Protein AF-A0A183BHL0-F1 (afdb_monomer_lite)

Structure (mmCIF, N/CA/C/O backbone):
data_AF-A0A183BHL0-F1
#
_entry.id   AF-A0A183BHL0-F1
#
loop_
_atom_site.group_PDB
_atom_site.id
_atom_site.type_symbol
_atom_site.label_atom_id
_atom_site.label_alt_id
_atom_site.label_comp_id
_atom_site.label_asym_id
_atom_site.label_entity_id
_atom_site.label_seq_id
_atom_site.pdbx_PDB_ins_code
_atom_site.Cartn_x
_atom_site.Cartn_y
_atom_site.Cartn_z
_atom_site.occupancy
_atom_site.B_iso_or_equiv
_atom_site.auth_seq_id
_atom_site.auth_comp_id
_atom_site.auth_asym_id
_atom_site.auth_atom_id
_atom_site.pdbx_PDB_model_num
ATOM 1 N N . MET A 1 1 ? -6.286 25.933 -5.764 1.00 32.09 1 MET A N 1
ATOM 2 C CA . MET A 1 1 ? -5.493 25.796 -7.004 1.00 32.09 1 MET A CA 1
ATOM 3 C C . MET A 1 1 ? -5.049 24.349 -7.120 1.00 32.09 1 MET A C 1
ATOM 5 O O . MET A 1 1 ? -4.314 23.869 -6.269 1.00 32.09 1 MET A O 1
ATOM 9 N N . THR A 1 2 ? -5.614 23.613 -8.073 1.00 39.84 2 THR A N 1
ATOM 10 C CA . THR A 1 2 ? -5.402 22.173 -8.252 1.00 39.84 2 THR A CA 1
ATOM 11 C C . THR A 1 2 ? -4.103 21.934 -9.019 1.00 39.84 2 THR A C 1
ATOM 13 O O . THR A 1 2 ? -3.969 22.329 -10.173 1.00 39.84 2 THR A O 1
ATOM 16 N N . GLY A 1 3 ? -3.126 21.302 -8.365 1.00 44.59 3 GLY A N 1
ATOM 17 C CA . GLY A 1 3 ? -1.855 20.909 -8.968 1.00 44.59 3 GLY A CA 1
ATOM 18 C C . GLY A 1 3 ? -2.052 19.806 -10.006 1.00 44.59 3 GLY A C 1
ATOM 19 O O . GLY A 1 3 ? -1.908 18.625 -9.703 1.00 44.59 3 GLY A O 1
ATOM 20 N N . LYS A 1 4 ? -2.397 20.180 -11.240 1.00 47.75 4 LYS A N 1
ATOM 21 C CA . LYS A 1 4 ? -2.253 19.296 -12.397 1.00 47.75 4 LYS A CA 1
ATOM 22 C C . LYS A 1 4 ? -0.766 19.250 -12.737 1.00 47.75 4 LYS A C 1
ATOM 24 O O . LYS A 1 4 ? -0.230 20.195 -13.303 1.00 47.75 4 LYS A O 1
ATOM 29 N N . SER A 1 5 ? -0.081 18.175 -12.353 1.00 52.97 5 SER A N 1
ATOM 30 C CA . SER A 1 5 ? 1.306 17.954 -12.765 1.00 52.97 5 SER A CA 1
ATOM 31 C C . SER A 1 5 ? 1.369 17.921 -14.295 1.00 52.97 5 SER A C 1
ATOM 33 O O . SER A 1 5 ? 0.734 17.060 -14.905 1.00 52.97 5 SER A O 1
ATOM 35 N N . GLY A 1 6 ? 2.138 18.816 -14.916 1.00 60.34 6 GLY A N 1
ATOM 36 C CA . GLY A 1 6 ? 2.276 18.916 -16.376 1.00 60.34 6 GLY A CA 1
ATOM 37 C C . GLY A 1 6 ? 2.938 17.709 -17.055 1.00 60.34 6 GLY A C 1
ATOM 38 O O . GLY A 1 6 ? 3.077 17.708 -18.269 1.00 60.34 6 GLY A O 1
ATOM 39 N N . GLY A 1 7 ? 3.325 16.669 -16.308 1.00 75.06 7 GLY A N 1
ATOM 40 C CA . GLY A 1 7 ? 4.044 15.494 -16.813 1.00 75.06 7 GLY A CA 1
ATOM 41 C C . GLY A 1 7 ? 3.421 14.836 -18.054 1.00 75.06 7 GLY A C 1
ATOM 42 O O . GLY A 1 7 ? 4.126 14.685 -19.049 1.00 75.06 7 GLY A O 1
ATOM 43 N N . PRO A 1 8 ? 2.119 14.483 -18.062 1.00 84.25 8 PRO A N 1
ATOM 44 C CA . PRO A 1 8 ? 1.489 13.877 -19.237 1.00 84.25 8 PRO A CA 1
ATOM 45 C C . PRO A 1 8 ? 1.485 14.791 -20.467 1.00 84.25 8 PRO A C 1
ATOM 47 O O . PRO A 1 8 ? 1.584 14.302 -21.585 1.00 84.25 8 PRO A O 1
ATOM 50 N N . GLU A 1 9 ? 1.386 16.105 -20.269 1.00 85.19 9 GLU A N 1
ATOM 51 C CA . GLU A 1 9 ? 1.367 17.076 -21.364 1.00 85.19 9 GLU A CA 1
ATOM 52 C C . GLU A 1 9 ? 2.775 17.321 -21.918 1.00 85.19 9 GLU A C 1
ATOM 54 O O . GLU A 1 9 ? 2.977 17.308 -23.129 1.00 85.19 9 GLU A O 1
ATOM 59 N N . ILE A 1 10 ? 3.775 17.404 -21.038 1.00 87.69 10 ILE A N 1
ATOM 60 C CA . ILE A 1 10 ? 5.193 17.466 -21.411 1.00 87.69 10 ILE A CA 1
ATOM 61 C C . ILE A 1 10 ? 5.585 16.229 -22.231 1.00 87.69 10 ILE A C 1
ATOM 63 O O . ILE A 1 10 ? 6.231 16.363 -23.265 1.00 87.69 10 ILE A O 1
ATOM 67 N N . LEU A 1 11 ? 5.154 15.027 -21.829 1.00 88.00 11 LEU A N 1
ATOM 68 C CA . LEU A 1 11 ? 5.435 13.799 -22.582 1.00 88.00 11 LEU A CA 1
ATOM 69 C C . LEU A 1 11 ? 4.796 13.798 -23.978 1.00 88.00 11 LEU A C 1
ATOM 71 O O . LEU A 1 11 ? 5.417 13.313 -24.924 1.00 88.00 11 LEU A O 1
ATOM 75 N N . LYS A 1 12 ? 3.590 14.361 -24.135 1.00 91.50 12 LYS A N 1
ATOM 76 C CA . LYS A 1 12 ? 2.972 14.530 -25.460 1.00 91.50 12 LYS A CA 1
ATOM 77 C C . LYS A 1 12 ? 3.770 15.498 -26.325 1.00 91.50 12 LYS A C 1
ATOM 79 O O . LYS A 1 12 ? 4.048 15.167 -27.471 1.00 91.50 12 LYS A O 1
ATOM 84 N N . ILE A 1 13 ? 4.169 16.648 -25.778 1.00 90.50 13 ILE A N 1
ATOM 85 C CA . ILE A 1 13 ? 4.976 17.645 -26.496 1.00 90.50 13 ILE A CA 1
ATOM 86 C C . ILE A 1 13 ? 6.305 17.027 -26.943 1.00 90.50 13 ILE A C 1
ATOM 88 O O . ILE A 1 13 ? 6.653 17.114 -28.116 1.00 90.50 13 ILE A O 1
ATOM 92 N N . LEU A 1 14 ? 7.008 16.323 -26.050 1.00 90.25 14 LEU A N 1
ATOM 93 C CA . LEU A 1 14 ? 8.251 15.620 -26.384 1.00 90.25 14 LEU A CA 1
ATOM 94 C C . LEU A 1 14 ? 8.042 14.555 -27.468 1.00 90.25 14 LEU A C 1
ATOM 96 O O . LEU A 1 14 ? 8.866 14.433 -28.370 1.00 90.25 14 LEU A O 1
ATOM 100 N N . SER A 1 15 ? 6.935 13.806 -27.414 1.00 91.19 15 SER A N 1
ATOM 101 C CA . SER A 1 15 ? 6.602 12.814 -28.441 1.00 91.19 15 SER A CA 1
ATOM 102 C C . SER A 1 15 ? 6.341 13.457 -29.803 1.00 91.19 15 SER A C 1
ATOM 104 O O . SER A 1 15 ? 6.822 12.952 -30.816 1.00 91.19 15 SER A O 1
ATOM 106 N N . THR A 1 16 ? 5.612 14.572 -29.840 1.00 93.94 16 THR A N 1
ATOM 107 C CA . THR A 1 16 ? 5.368 15.334 -31.069 1.00 93.94 16 THR A CA 1
ATOM 108 C C . THR A 1 16 ? 6.669 15.908 -31.623 1.00 93.94 16 THR A C 1
ATOM 110 O O . THR A 1 16 ? 6.946 15.746 -32.808 1.00 93.94 16 THR A O 1
ATOM 113 N N . ASN A 1 17 ? 7.513 16.485 -30.767 1.00 92.44 17 ASN A N 1
ATOM 114 C CA . ASN A 1 17 ? 8.817 17.009 -31.169 1.00 92.44 17 ASN A CA 1
ATOM 115 C C . ASN A 1 17 ? 9.705 15.901 -31.744 1.00 92.44 17 ASN A C 1
ATOM 117 O O . ASN A 1 17 ? 10.262 16.081 -32.818 1.00 92.44 17 ASN A O 1
ATOM 121 N N . TRP A 1 18 ? 9.763 14.729 -31.101 1.00 90.62 18 TRP A N 1
ATOM 122 C CA . TRP A 1 18 ? 10.498 13.573 -31.622 1.00 90.62 18 TRP A CA 1
ATOM 123 C C . TRP A 1 18 ? 10.009 13.140 -33.007 1.00 90.62 18 TRP A C 1
ATOM 125 O O . TRP A 1 18 ? 10.818 12.826 -33.876 1.00 90.62 18 TRP A O 1
ATOM 135 N N . LYS A 1 19 ? 8.689 13.130 -33.243 1.00 92.25 19 LYS A N 1
ATOM 136 C CA . LYS A 1 19 ? 8.132 12.799 -34.565 1.00 92.25 19 LYS A CA 1
ATOM 137 C C . LYS A 1 19 ? 8.582 13.795 -35.633 1.00 92.25 19 LYS A C 1
ATOM 139 O O . LYS A 1 19 ? 8.918 13.355 -36.729 1.00 92.25 19 LYS A O 1
ATOM 144 N N . ASN A 1 20 ? 8.638 15.077 -35.278 1.00 93.62 20 ASN A N 1
ATOM 145 C CA . ASN A 1 20 ? 8.993 16.177 -36.171 1.00 93.62 20 ASN A CA 1
ATOM 146 C C . ASN A 1 20 ? 10.506 16.347 -36.402 1.00 93.62 20 ASN A C 1
ATOM 148 O O . ASN A 1 20 ? 10.876 17.122 -37.278 1.00 93.62 20 ASN A O 1
ATOM 152 N N . LEU A 1 21 ? 11.371 15.654 -35.649 1.00 92.69 21 LEU A N 1
ATOM 153 C CA . LEU A 1 21 ? 12.816 15.654 -35.908 1.00 92.69 21 LEU A CA 1
ATOM 154 C C . LEU A 1 21 ? 13.130 15.048 -37.279 1.00 92.69 21 LEU A C 1
ATOM 156 O O . LEU A 1 21 ? 12.494 14.070 -37.700 1.00 92.69 21 LEU A O 1
ATOM 160 N N . SER A 1 22 ? 14.154 15.595 -37.930 1.00 92.12 22 SER A N 1
ATOM 161 C CA . SER A 1 22 ? 14.719 15.036 -39.157 1.00 92.12 22 SER A CA 1
ATOM 162 C C . SER A 1 22 ? 15.357 13.665 -38.906 1.00 92.12 22 SER A C 1
ATOM 164 O O . SER A 1 22 ? 15.643 13.282 -37.766 1.00 92.12 22 SER A O 1
ATOM 166 N N . GLU A 1 23 ? 15.563 12.897 -39.976 1.00 91.31 23 GLU A N 1
ATOM 167 C CA . GLU A 1 23 ? 16.175 11.571 -39.858 1.00 91.31 23 GLU A CA 1
ATOM 168 C C . GLU A 1 23 ? 17.635 11.666 -39.390 1.00 91.31 23 GLU A C 1
ATOM 170 O O . GLU A 1 23 ? 18.045 10.887 -38.534 1.00 91.31 23 GLU A O 1
ATOM 175 N N . ASP A 1 24 ? 18.376 12.687 -39.833 1.00 90.62 24 ASP A N 1
ATOM 176 C CA . ASP A 1 24 ? 19.761 12.935 -39.408 1.00 90.62 24 ASP A CA 1
ATOM 177 C C . ASP A 1 24 ? 19.859 13.224 -37.898 1.00 90.62 24 ASP A C 1
ATOM 179 O O . ASP A 1 24 ? 20.743 12.721 -37.197 1.00 90.62 24 ASP A O 1
ATOM 183 N N . GLU A 1 25 ? 18.907 13.985 -37.348 1.00 88.88 25 GLU A N 1
ATOM 184 C CA . GLU A 1 25 ? 18.843 14.255 -35.909 1.00 88.88 25 GLU A CA 1
ATOM 185 C C . GLU A 1 25 ? 18.509 12.991 -35.109 1.00 88.88 25 GLU A C 1
ATOM 187 O O . GLU A 1 25 ? 19.141 12.721 -34.084 1.00 88.88 25 GLU A O 1
ATOM 192 N N . LYS A 1 26 ? 17.547 12.185 -35.579 1.00 89.88 26 LYS A N 1
ATOM 193 C CA . LYS A 1 26 ? 17.203 10.893 -34.959 1.00 89.88 26 LYS A CA 1
ATOM 194 C C . LYS A 1 26 ? 18.378 9.917 -35.015 1.00 89.88 26 LYS A C 1
ATOM 196 O O . LYS A 1 26 ? 18.633 9.218 -34.028 1.00 89.88 26 LYS A O 1
ATOM 201 N N . GLN A 1 27 ? 19.116 9.910 -36.121 1.00 92.94 27 GLN A N 1
ATOM 202 C CA . GLN A 1 27 ? 20.290 9.073 -36.325 1.00 92.94 27 GLN A CA 1
ATOM 203 C C . GLN A 1 27 ? 21.387 9.384 -35.298 1.00 92.94 27 GLN A C 1
ATOM 205 O O . GLN A 1 27 ? 21.887 8.463 -34.651 1.00 92.94 27 GLN A O 1
ATOM 210 N N . ASN A 1 28 ? 21.673 10.663 -35.029 1.00 94.00 28 ASN A N 1
ATOM 211 C CA . ASN A 1 28 ? 22.614 11.072 -33.976 1.00 94.00 28 ASN A CA 1
ATOM 212 C C . ASN A 1 28 ? 22.218 10.517 -32.589 1.00 94.00 28 ASN A C 1
ATOM 214 O O . ASN A 1 28 ? 23.059 9.996 -31.852 1.00 94.00 28 ASN A O 1
ATOM 218 N N . TYR A 1 29 ? 20.929 10.555 -32.222 1.00 91.62 29 TYR A N 1
ATOM 219 C CA . TYR A 1 29 ? 20.465 9.933 -30.972 1.00 91.62 29 TYR A CA 1
ATOM 220 C C . TYR A 1 29 ? 20.629 8.409 -30.979 1.00 91.62 29 TYR A C 1
ATOM 222 O O . TYR A 1 29 ? 21.022 7.835 -29.959 1.00 91.62 29 TYR A O 1
ATOM 230 N N . SER A 1 30 ? 20.364 7.747 -32.110 1.00 89.00 30 SER A N 1
ATOM 231 C CA . SER A 1 30 ? 20.562 6.302 -32.234 1.00 89.00 30 SER A CA 1
ATOM 232 C C . SER A 1 30 ? 22.032 5.908 -32.099 1.00 89.00 30 SER A C 1
ATOM 234 O O . SER A 1 30 ? 22.322 4.892 -31.470 1.00 89.00 30 SER A O 1
ATOM 236 N N . GLU A 1 31 ? 22.955 6.667 -32.681 1.00 93.94 31 GLU A N 1
ATOM 237 C CA . GLU A 1 31 ? 24.395 6.399 -32.599 1.00 93.94 31 GLU A CA 1
ATOM 238 C C . GLU A 1 31 ? 24.917 6.578 -31.178 1.00 93.94 31 GLU A C 1
ATOM 240 O O . GLU A 1 31 ? 25.618 5.707 -30.661 1.00 93.94 31 GLU A O 1
ATOM 245 N N . ARG A 1 32 ? 24.489 7.644 -30.491 1.00 92.88 32 ARG A N 1
ATOM 246 C CA . ARG A 1 32 ? 24.786 7.834 -29.064 1.00 92.88 32 ARG A CA 1
ATOM 247 C C . ARG A 1 32 ? 24.258 6.678 -28.221 1.00 92.88 32 ARG A C 1
ATOM 249 O O . ARG A 1 32 ? 24.976 6.177 -27.361 1.00 92.88 32 ARG A O 1
ATOM 256 N N . ALA A 1 33 ? 23.029 6.231 -28.476 1.00 89.88 33 ALA A N 1
ATOM 257 C CA . ALA A 1 33 ? 22.444 5.100 -27.763 1.00 89.88 33 ALA A CA 1
ATOM 258 C C . ALA A 1 33 ? 23.218 3.794 -28.009 1.00 89.88 33 ALA A C 1
ATO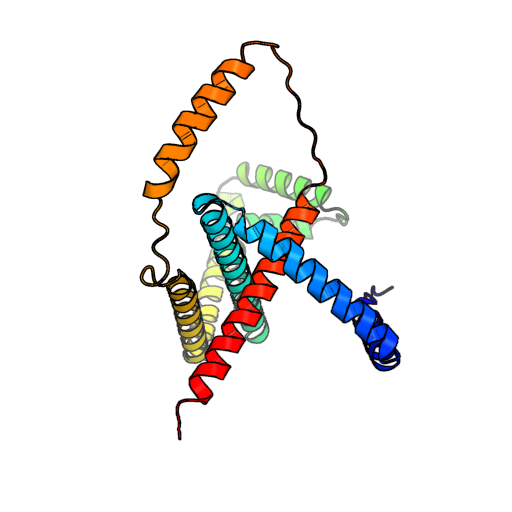M 260 O O . ALA A 1 33 ? 23.407 3.027 -27.065 1.00 89.88 33 ALA A O 1
ATOM 261 N N . LYS A 1 34 ? 23.699 3.557 -29.240 1.00 93.38 34 LYS A N 1
ATOM 262 C CA . LYS A 1 34 ? 24.571 2.414 -29.561 1.00 93.38 34 LYS A CA 1
ATOM 263 C C . LYS A 1 34 ? 25.874 2.481 -28.770 1.00 93.38 34 LYS A C 1
ATOM 265 O O . LYS A 1 34 ? 26.162 1.538 -28.046 1.00 93.38 34 LYS A O 1
ATOM 270 N N . LYS A 1 35 ? 26.574 3.620 -28.811 1.00 94.31 35 LYS A N 1
ATOM 271 C CA . LYS A 1 35 ? 27.835 3.821 -28.082 1.00 94.31 35 LYS A CA 1
ATOM 272 C C . LYS A 1 35 ? 27.681 3.581 -26.578 1.00 94.31 35 LYS A C 1
ATOM 274 O O . LYS A 1 35 ? 28.459 2.839 -25.998 1.00 94.31 35 LYS A O 1
ATOM 279 N N . ILE A 1 36 ? 26.640 4.144 -25.962 1.00 91.50 36 ILE A N 1
ATOM 280 C CA . ILE A 1 36 ? 26.331 3.913 -24.539 1.00 91.50 36 ILE A CA 1
ATOM 281 C C . ILE A 1 36 ? 26.040 2.427 -24.277 1.00 91.50 36 ILE A C 1
ATOM 283 O O . ILE A 1 36 ? 26.453 1.872 -23.260 1.00 91.50 36 ILE A O 1
ATOM 287 N N . GLY A 1 37 ? 25.312 1.778 -25.190 1.00 85.56 37 GLY A N 1
ATOM 288 C CA . GLY A 1 37 ? 25.025 0.349 -25.127 1.00 85.56 37 GLY A CA 1
ATOM 289 C C . GLY A 1 37 ? 26.286 -0.514 -25.159 1.00 85.56 37 GLY A C 1
ATOM 290 O O . GLY A 1 37 ? 26.380 -1.458 -24.379 1.00 85.56 37 GLY A O 1
ATOM 291 N N . ASP A 1 38 ? 27.238 -0.179 -26.029 1.00 92.06 38 ASP A N 1
ATOM 292 C CA . ASP A 1 38 ? 28.531 -0.856 -26.148 1.00 92.06 38 ASP A CA 1
ATOM 293 C C . ASP A 1 38 ? 29.394 -0.628 -24.901 1.00 92.06 38 ASP A C 1
ATOM 295 O O . ASP A 1 38 ? 29.797 -1.592 -24.260 1.00 92.06 38 ASP A O 1
ATOM 299 N N . GLU A 1 39 ? 29.571 0.625 -24.470 1.00 94.00 39 GLU A N 1
ATOM 300 C CA . GLU A 1 39 ? 30.373 0.973 -23.285 1.00 94.00 39 GLU A CA 1
ATOM 301 C C . GLU A 1 39 ? 29.919 0.220 -22.036 1.00 94.00 39 GLU A C 1
ATOM 303 O O . GLU A 1 39 ? 30.716 -0.306 -21.259 1.00 94.00 39 GLU A O 1
ATOM 308 N N . LEU A 1 40 ? 28.611 0.167 -21.815 1.00 87.38 40 LEU A N 1
ATOM 309 C CA . LEU A 1 40 ? 28.088 -0.482 -20.632 1.00 87.38 40 LEU A CA 1
ATOM 310 C C . LEU A 1 40 ? 28.052 -2.020 -20.767 1.00 87.38 40 LEU A C 1
ATOM 312 O O . LEU A 1 40 ? 28.085 -2.701 -19.743 1.00 87.38 40 LEU A O 1
ATOM 316 N N . ARG A 1 41 ? 28.030 -2.573 -21.991 1.00 88.75 41 ARG A N 1
ATOM 317 C CA . ARG A 1 41 ? 28.234 -4.012 -22.240 1.00 88.75 41 ARG A CA 1
ATOM 318 C C . ARG A 1 41 ? 29.659 -4.397 -21.859 1.00 88.75 41 ARG A C 1
ATOM 320 O O . ARG A 1 41 ? 29.831 -5.308 -21.059 1.00 88.75 41 ARG A O 1
ATOM 327 N N . ASP A 1 42 ? 30.643 -3.638 -22.331 1.00 92.19 42 ASP A N 1
ATOM 328 C CA . ASP A 1 42 ? 32.056 -3.854 -22.020 1.00 92.19 42 ASP A CA 1
ATOM 329 C C . ASP A 1 42 ? 32.314 -3.723 -20.514 1.0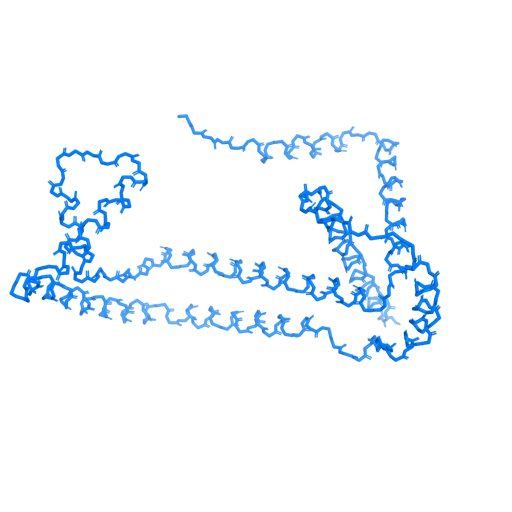0 92.19 42 ASP A C 1
ATOM 331 O O . ASP A 1 42 ? 33.013 -4.536 -19.910 1.00 92.19 42 ASP A O 1
ATOM 335 N N . ASN A 1 43 ? 31.709 -2.719 -19.869 1.00 91.44 43 ASN A N 1
ATOM 336 C CA . ASN A 1 43 ? 31.787 -2.564 -18.417 1.00 91.44 43 ASN A CA 1
ATOM 337 C C . ASN A 1 43 ? 31.140 -3.740 -17.679 1.00 91.44 43 ASN A C 1
ATOM 339 O O . ASN A 1 43 ? 31.681 -4.181 -16.668 1.00 91.44 43 ASN A O 1
ATOM 343 N N . PHE A 1 44 ? 30.012 -4.263 -18.170 1.00 87.38 44 PHE A N 1
ATOM 344 C CA . PHE A 1 44 ? 29.373 -5.440 -17.587 1.00 87.38 44 PHE A CA 1
ATOM 345 C C . PHE A 1 44 ? 30.232 -6.695 -17.764 1.00 87.38 44 PHE A C 1
ATOM 347 O O . PHE A 1 44 ? 30.342 -7.484 -16.831 1.00 87.38 44 PHE A O 1
ATOM 354 N N . GLU A 1 45 ? 30.870 -6.882 -18.920 1.00 88.50 45 GLU A N 1
ATOM 355 C CA . GLU A 1 45 ? 31.743 -8.028 -19.193 1.00 88.50 45 GLU A CA 1
ATOM 356 C C . GLU A 1 45 ? 32.959 -8.069 -18.264 1.00 88.50 45 GLU A C 1
ATOM 358 O O . GLU A 1 45 ? 33.297 -9.153 -17.784 1.00 88.50 45 GLU A O 1
ATOM 363 N N . LYS A 1 46 ? 33.520 -6.902 -17.919 1.00 92.50 46 LYS A N 1
ATOM 364 C CA . LYS A 1 46 ? 34.630 -6.748 -16.960 1.00 92.50 46 LYS A CA 1
ATOM 365 C C . LYS A 1 46 ? 34.274 -7.095 -15.510 1.00 92.50 46 LYS A C 1
ATOM 367 O O . LYS A 1 46 ? 35.179 -7.256 -14.698 1.00 92.50 46 LYS A O 1
ATOM 372 N N . LEU A 1 47 ? 32.990 -7.187 -15.159 1.00 91.12 47 LEU A N 1
ATOM 373 C CA . LEU A 1 47 ? 32.581 -7.551 -13.801 1.00 91.12 47 LEU A CA 1
ATOM 374 C C . LEU A 1 47 ? 32.888 -9.022 -13.505 1.00 91.12 47 LEU A C 1
ATOM 376 O O . LEU A 1 47 ? 32.729 -9.895 -14.367 1.00 91.12 47 LEU A O 1
ATOM 380 N N . THR A 1 48 ? 33.228 -9.311 -12.251 1.00 93.50 48 THR A N 1
ATOM 381 C CA . THR A 1 48 ? 33.376 -10.694 -11.788 1.00 93.50 48 THR A CA 1
ATOM 382 C C . THR A 1 48 ? 32.034 -11.419 -11.813 1.00 93.50 48 THR A C 1
ATOM 384 O O . THR A 1 48 ? 30.955 -10.812 -11.774 1.00 93.50 48 THR A O 1
ATOM 387 N N . ASN A 1 49 ? 32.079 -12.747 -11.833 1.00 87.88 49 ASN A N 1
ATOM 388 C CA . ASN A 1 49 ? 30.877 -13.579 -11.805 1.00 87.88 49 ASN A CA 1
ATOM 389 C C . ASN A 1 49 ? 30.029 -13.305 -10.552 1.00 87.88 49 ASN A C 1
ATOM 391 O O . ASN A 1 49 ? 28.798 -13.242 -10.617 1.00 87.88 49 ASN A O 1
ATOM 395 N N . ARG A 1 50 ? 30.689 -13.041 -9.417 1.00 88.38 50 ARG A N 1
ATOM 396 C CA . ARG A 1 50 ? 30.035 -12.638 -8.166 1.00 88.38 50 ARG A CA 1
ATOM 397 C C . ARG A 1 50 ? 29.305 -11.299 -8.293 1.00 88.38 50 ARG A C 1
ATOM 399 O O . ARG A 1 50 ? 28.147 -11.209 -7.891 1.00 88.38 50 ARG A O 1
ATOM 406 N N . GLN A 1 51 ? 29.944 -10.284 -8.874 1.00 90.06 51 GLN A N 1
ATOM 407 C CA . GLN A 1 51 ? 29.330 -8.966 -9.083 1.00 90.06 51 GLN A CA 1
ATOM 408 C C . GLN A 1 51 ? 28.140 -9.044 -10.050 1.00 90.06 51 GLN A C 1
ATOM 410 O O . GLN A 1 51 ? 27.083 -8.467 -9.788 1.00 90.06 51 GLN A O 1
ATOM 415 N N . LYS A 1 52 ? 28.273 -9.811 -11.140 1.00 88.75 52 LYS A N 1
ATOM 416 C CA . LYS A 1 52 ? 27.184 -10.057 -12.101 1.00 88.75 52 LYS A CA 1
ATOM 417 C C . LYS A 1 52 ? 25.984 -10.726 -11.427 1.00 88.75 52 LYS A C 1
ATOM 419 O O . LYS A 1 52 ? 24.847 -10.300 -11.639 1.00 88.75 52 LYS A O 1
ATOM 424 N N . LYS A 1 53 ? 26.231 -11.724 -10.572 1.00 88.12 53 LYS A N 1
ATOM 425 C CA . LYS A 1 53 ? 25.190 -12.389 -9.779 1.00 88.12 53 LYS A CA 1
ATOM 426 C C . LYS A 1 53 ? 24.501 -11.427 -8.811 1.00 88.12 53 LYS A C 1
ATOM 428 O O . LYS A 1 53 ? 23.276 -11.396 -8.768 1.00 88.12 53 LYS A O 1
ATOM 433 N N . GLU A 1 54 ? 25.255 -10.603 -8.088 1.00 89.94 54 GLU A N 1
ATOM 434 C CA . GLU A 1 54 ? 24.676 -9.623 -7.162 1.00 89.94 54 GLU A CA 1
ATOM 435 C C . GLU A 1 54 ? 23.769 -8.614 -7.887 1.00 89.94 54 GLU A C 1
ATOM 437 O O . GLU A 1 54 ? 22.663 -8.318 -7.426 1.00 89.94 54 GLU A O 1
ATOM 442 N N . LEU A 1 55 ? 24.188 -8.123 -9.059 1.00 88.94 55 LEU A N 1
ATOM 443 C CA . LEU A 1 55 ? 23.362 -7.242 -9.890 1.00 88.94 55 LEU A CA 1
ATOM 444 C C . LEU A 1 55 ? 22.065 -7.924 -10.345 1.00 88.94 55 LEU A C 1
ATOM 446 O O . LEU A 1 55 ? 20.999 -7.297 -10.326 1.00 88.94 55 LEU A O 1
ATOM 450 N N . TRP A 1 56 ? 22.135 -9.202 -10.726 1.00 86.31 56 TRP A N 1
ATOM 451 C CA . TRP A 1 56 ? 20.953 -9.992 -11.071 1.00 86.31 56 TRP A CA 1
ATOM 452 C C . TRP A 1 56 ? 20.008 -10.157 -9.880 1.00 86.31 56 TRP A C 1
ATOM 454 O O . TRP A 1 56 ? 18.810 -9.898 -10.008 1.00 86.31 56 TRP A O 1
ATOM 464 N N . ASP A 1 57 ? 20.534 -10.516 -8.711 1.00 87.06 57 ASP A N 1
ATOM 465 C CA . ASP A 1 57 ? 19.738 -10.707 -7.499 1.00 87.06 57 ASP A CA 1
ATOM 466 C C . ASP A 1 5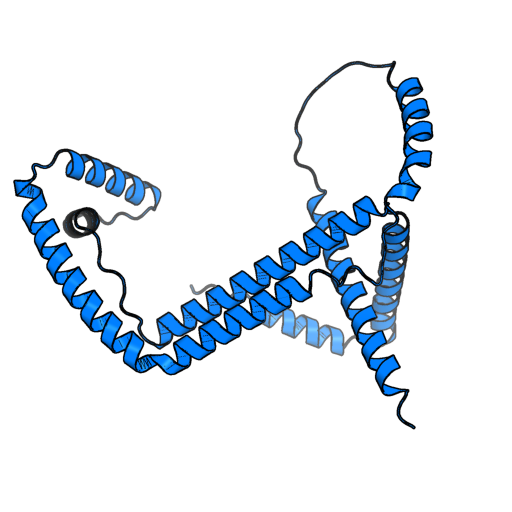7 ? 19.038 -9.400 -7.089 1.00 87.06 57 ASP A C 1
ATOM 468 O O . ASP A 1 57 ? 17.821 -9.391 -6.866 1.00 87.06 57 ASP A O 1
ATOM 472 N N . LYS A 1 58 ? 19.754 -8.265 -7.126 1.00 89.75 58 LYS A N 1
ATOM 473 C CA . LYS A 1 58 ? 19.179 -6.921 -6.930 1.00 89.75 58 LYS A CA 1
ATOM 474 C C . LYS A 1 58 ? 18.073 -6.617 -7.949 1.00 89.75 58 LYS A C 1
ATOM 476 O O . LYS A 1 58 ? 17.012 -6.093 -7.590 1.00 89.75 58 LYS A O 1
ATOM 481 N N . HIS A 1 59 ? 18.282 -6.948 -9.227 1.00 86.25 59 HIS A N 1
ATOM 482 C CA . HIS A 1 59 ? 17.275 -6.761 -10.275 1.00 86.25 59 HIS A CA 1
ATOM 483 C C . HIS A 1 59 ? 16.008 -7.586 -10.000 1.00 86.25 59 HIS A C 1
ATOM 485 O O . HIS A 1 59 ? 14.889 -7.057 -10.064 1.00 86.25 59 HIS A O 1
ATOM 491 N N . VAL A 1 60 ? 16.172 -8.867 -9.663 1.00 85.94 60 VAL A N 1
ATOM 492 C CA . VAL A 1 60 ? 15.072 -9.781 -9.333 1.00 85.94 60 VAL A CA 1
ATOM 493 C C . VAL A 1 60 ? 14.318 -9.288 -8.100 1.00 85.94 60 VAL A C 1
ATOM 495 O O . VAL A 1 60 ? 13.084 -9.235 -8.121 1.00 85.94 60 VAL A O 1
ATOM 498 N N . GLU A 1 61 ? 15.018 -8.850 -7.054 1.00 88.56 61 GLU A N 1
ATOM 499 C CA . GLU A 1 61 ? 14.401 -8.290 -5.852 1.00 88.56 61 GLU A CA 1
ATOM 500 C C . GLU A 1 61 ? 13.568 -7.043 -6.178 1.00 88.56 61 GLU A C 1
ATOM 502 O O . GLU A 1 61 ? 12.384 -6.968 -5.821 1.00 88.56 61 GLU A O 1
ATOM 507 N N . LYS A 1 62 ? 14.137 -6.088 -6.925 1.00 88.25 62 LYS A N 1
ATOM 508 C CA . LYS A 1 62 ? 13.446 -4.857 -7.338 1.00 88.25 62 LYS A CA 1
ATOM 509 C C . LYS A 1 62 ? 12.200 -5.172 -8.163 1.00 88.25 62 LYS A C 1
ATOM 511 O O . LYS A 1 62 ? 11.122 -4.626 -7.900 1.00 88.25 62 LYS A O 1
ATOM 516 N N . ARG A 1 63 ? 12.309 -6.086 -9.130 1.00 85.88 63 ARG A N 1
ATOM 517 C CA . ARG A 1 63 ? 11.178 -6.551 -9.944 1.00 85.88 63 ARG A CA 1
ATOM 518 C C . ARG A 1 63 ? 10.095 -7.193 -9.076 1.00 85.88 63 ARG A C 1
ATOM 520 O O . ARG A 1 63 ? 8.923 -6.833 -9.205 1.00 85.88 63 ARG A O 1
ATOM 527 N N . ASN A 1 64 ? 10.466 -8.077 -8.154 1.00 86.94 64 ASN A N 1
ATOM 528 C CA . ASN A 1 64 ? 9.533 -8.742 -7.244 1.00 86.94 64 ASN A CA 1
ATOM 529 C C . ASN A 1 64 ? 8.842 -7.747 -6.301 1.00 86.94 64 ASN A C 1
ATOM 531 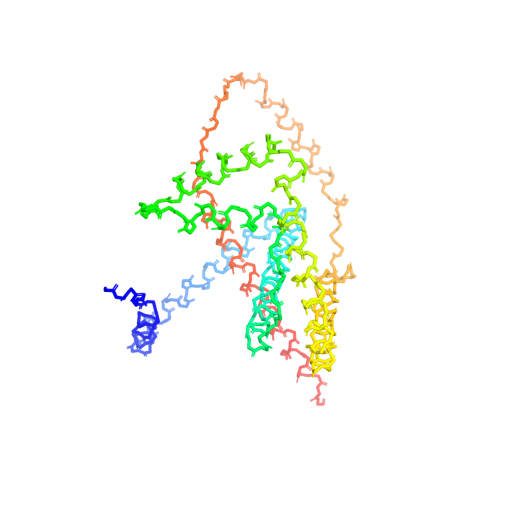O O . ASN A 1 64 ? 7.626 -7.818 -6.104 1.00 86.94 64 ASN A O 1
ATOM 535 N N . LYS A 1 65 ? 9.576 -6.759 -5.781 1.00 89.00 65 LYS A N 1
ATOM 536 C CA . LYS A 1 65 ? 9.028 -5.656 -4.979 1.00 89.00 65 LYS A CA 1
ATOM 537 C C . LYS A 1 65 ? 7.991 -4.852 -5.765 1.00 89.00 65 LYS A C 1
ATOM 539 O O . LYS A 1 65 ? 6.896 -4.606 -5.258 1.00 89.00 65 LYS A O 1
ATOM 544 N N . LEU A 1 66 ? 8.287 -4.488 -7.014 1.00 89.19 66 LEU A N 1
ATOM 545 C CA . LEU A 1 66 ? 7.346 -3.767 -7.880 1.00 89.19 66 LEU A CA 1
ATOM 546 C C . LEU A 1 66 ? 6.089 -4.588 -8.186 1.00 89.19 66 LEU A C 1
ATOM 548 O O . LEU A 1 66 ? 4.985 -4.038 -8.170 1.00 89.19 66 LEU A O 1
ATOM 552 N N . LEU A 1 67 ? 6.230 -5.893 -8.424 1.00 87.94 67 LEU A N 1
ATOM 553 C CA . LEU A 1 67 ? 5.091 -6.793 -8.621 1.00 87.94 67 LEU A CA 1
ATOM 554 C C . LEU A 1 67 ? 4.197 -6.842 -7.375 1.00 87.94 67 LEU A C 1
ATOM 556 O O . LEU A 1 67 ? 2.991 -6.621 -7.495 1.00 87.94 67 LEU A O 1
ATOM 560 N N . ARG A 1 68 ? 4.777 -7.013 -6.178 1.00 87.75 68 ARG A N 1
ATOM 561 C CA . ARG A 1 68 ? 4.036 -6.976 -4.902 1.00 87.75 68 ARG A CA 1
ATOM 562 C C . ARG A 1 68 ? 3.276 -5.660 -4.722 1.00 87.75 68 ARG A C 1
ATOM 564 O O . ARG A 1 68 ? 2.104 -5.667 -4.353 1.00 87.75 68 ARG A O 1
ATOM 571 N N . LEU A 1 69 ? 3.906 -4.525 -5.031 1.00 90.56 69 LEU A N 1
ATOM 572 C CA . LEU A 1 69 ? 3.264 -3.209 -4.939 1.00 90.56 69 LEU A CA 1
ATOM 573 C C . LEU A 1 69 ? 2.115 -3.040 -5.942 1.00 90.56 69 LEU A C 1
ATOM 575 O O . LEU A 1 69 ? 1.074 -2.489 -5.584 1.00 90.56 69 LEU A O 1
ATOM 579 N N . ARG A 1 70 ? 2.274 -3.517 -7.183 1.00 91.00 70 ARG A N 1
ATOM 580 C CA . ARG A 1 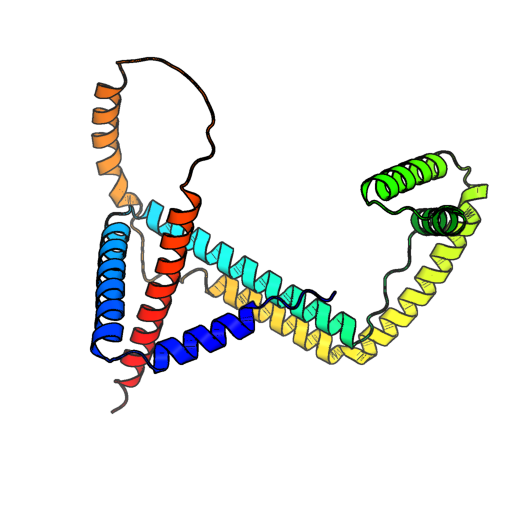70 ? 1.201 -3.497 -8.192 1.00 91.00 70 ARG A CA 1
ATOM 581 C C . ARG A 1 70 ? 0.012 -4.342 -7.745 1.00 91.00 70 ARG A C 1
ATOM 583 O O . ARG A 1 70 ? -1.111 -3.849 -7.795 1.00 91.00 70 ARG A O 1
ATOM 590 N N . MET A 1 71 ? 0.256 -5.558 -7.256 1.00 88.69 71 MET A N 1
ATOM 591 C CA . MET A 1 71 ? -0.802 -6.431 -6.735 1.00 88.69 71 MET A CA 1
ATOM 592 C C . MET A 1 71 ? -1.510 -5.793 -5.537 1.00 88.69 71 MET A C 1
ATOM 594 O O . MET A 1 71 ? -2.734 -5.703 -5.535 1.00 88.69 71 MET A O 1
ATOM 598 N N . LYS A 1 72 ? -0.760 -5.222 -4.585 1.00 90.25 72 LYS A N 1
ATOM 599 C CA . LYS A 1 72 ? -1.330 -4.487 -3.445 1.00 90.25 72 LYS A CA 1
ATOM 600 C C . LYS A 1 72 ? -2.228 -3.327 -3.886 1.00 90.25 72 LYS A C 1
ATOM 602 O O . LYS A 1 72 ? -3.313 -3.167 -3.335 1.00 90.25 72 LYS A O 1
ATOM 607 N N . LYS A 1 73 ? -1.809 -2.532 -4.879 1.00 92.69 73 LYS A N 1
ATOM 608 C CA . LYS A 1 73 ? -2.626 -1.430 -5.421 1.00 92.69 73 LYS A CA 1
ATOM 609 C C . LYS A 1 73 ? -3.914 -1.935 -6.065 1.00 92.69 73 LYS A C 1
ATOM 611 O O . LYS A 1 73 ? -4.969 -1.356 -5.827 1.00 92.69 73 LYS A O 1
ATOM 616 N N . LYS A 1 74 ? -3.842 -3.007 -6.858 1.00 90.94 74 LYS A N 1
ATOM 617 C CA . LYS A 1 74 ? -5.038 -3.592 -7.471 1.00 90.94 74 LYS A CA 1
ATOM 618 C C . LYS A 1 74 ? -6.002 -4.151 -6.417 1.00 90.94 74 LYS A C 1
ATOM 620 O O . LYS A 1 74 ? -7.192 -3.875 -6.492 1.00 90.94 74 LYS A O 1
ATOM 625 N N . LEU A 1 75 ? -5.483 -4.834 -5.395 1.00 90.00 75 LEU A N 1
ATOM 626 C CA . LEU A 1 75 ? -6.281 -5.336 -4.275 1.00 90.00 75 LEU A CA 1
ATOM 627 C C . LEU A 1 75 ? -6.963 -4.198 -3.501 1.00 90.00 75 LEU A C 1
ATOM 629 O O . LEU A 1 75 ? -8.140 -4.285 -3.171 1.00 90.00 75 LEU A O 1
ATOM 633 N N . GLN A 1 76 ? -6.240 -3.107 -3.235 1.00 92.19 76 GLN A N 1
ATOM 634 C CA . GLN A 1 76 ? -6.813 -1.920 -2.595 1.00 92.19 76 GLN A CA 1
ATOM 635 C C . GLN A 1 76 ? -7.916 -1.282 -3.444 1.00 92.19 76 GLN A C 1
ATOM 637 O O . GLN A 1 76 ? -8.939 -0.884 -2.893 1.00 92.19 76 GLN A O 1
ATOM 642 N N . LYS A 1 77 ? -7.730 -1.216 -4.767 1.00 93.50 77 LYS A N 1
ATOM 643 C CA . LYS A 1 77 ? -8.753 -0.736 -5.701 1.00 93.50 77 LYS A CA 1
ATOM 644 C C . LYS A 1 77 ? -10.003 -1.620 -5.649 1.00 93.50 77 LYS A C 1
ATOM 646 O O . LYS A 1 77 ? -11.089 -1.093 -5.449 1.00 93.50 77 LYS A O 1
ATOM 651 N N . PHE A 1 78 ? -9.837 -2.940 -5.701 1.00 91.94 78 PHE A N 1
ATOM 652 C CA . PHE A 1 78 ? -10.939 -3.891 -5.551 1.00 91.94 78 PHE A CA 1
ATOM 653 C C . PHE A 1 78 ? -11.685 -3.709 -4.220 1.00 91.94 78 PHE A C 1
ATOM 655 O O . PHE A 1 78 ? -12.910 -3.638 -4.201 1.00 91.94 78 PHE A O 1
ATOM 662 N N . TYR A 1 79 ? -10.972 -3.568 -3.098 1.00 93.69 79 TYR A N 1
ATOM 663 C CA . TYR A 1 79 ? -11.600 -3.307 -1.797 1.00 93.69 79 TYR A CA 1
ATOM 664 C C . TYR A 1 79 ? -12.372 -1.985 -1.750 1.00 93.69 79 TYR A C 1
ATOM 666 O O . TYR A 1 79 ? -13.397 -1.917 -1.074 1.00 93.69 79 TYR A O 1
ATOM 674 N N . ALA A 1 80 ? -11.895 -0.952 -2.447 1.00 93.56 80 ALA A N 1
ATOM 675 C CA . ALA A 1 80 ? -12.598 0.320 -2.549 1.00 93.56 80 ALA A CA 1
ATOM 676 C C . ALA A 1 80 ? -13.864 0.201 -3.415 1.00 93.56 80 ALA A C 1
ATOM 678 O O . ALA A 1 80 ? -14.926 0.636 -2.989 1.00 93.56 80 ALA A O 1
ATOM 679 N N . GLU A 1 81 ? -13.775 -0.436 -4.585 1.00 94.69 81 GLU A N 1
ATOM 680 C CA . GLU A 1 81 ? -14.901 -0.608 -5.520 1.00 94.69 81 GLU A CA 1
ATOM 681 C C . GLU A 1 81 ? -16.013 -1.493 -4.949 1.00 94.69 81 GLU A C 1
ATOM 683 O O . GLU A 1 81 ? -17.195 -1.243 -5.164 1.00 94.69 81 GLU A O 1
ATOM 688 N N . THR A 1 82 ? -15.642 -2.509 -4.173 1.00 94.19 82 THR A N 1
ATOM 689 C CA . THR A 1 82 ? -16.592 -3.438 -3.544 1.00 94.19 82 THR A CA 1
ATOM 690 C C . THR A 1 82 ? -17.110 -2.962 -2.190 1.00 94.19 82 THR A C 1
ATOM 692 O O . THR A 1 82 ? -17.862 -3.701 -1.551 1.00 94.19 82 THR A O 1
ATOM 695 N N . ASN A 1 83 ? -16.706 -1.766 -1.740 1.00 93.81 83 ASN A N 1
ATOM 696 C CA . ASN A 1 83 ? -17.028 -1.213 -0.423 1.00 93.81 83 ASN A CA 1
ATOM 697 C C . ASN A 1 83 ? -16.767 -2.213 0.712 1.00 93.81 83 ASN A C 1
ATOM 699 O O . ASN A 1 83 ? -17.631 -2.454 1.554 1.00 93.81 83 ASN A O 1
ATOM 703 N N . ARG A 1 84 ? -15.577 -2.828 0.722 1.00 94.44 84 ARG A N 1
ATOM 704 C CA . ARG A 1 84 ? -15.203 -3.796 1.760 1.00 94.44 84 ARG A CA 1
ATOM 705 C C . ARG A 1 84 ? -15.416 -3.183 3.153 1.00 94.44 84 ARG A C 1
ATOM 707 O O . ARG A 1 84 ? -14.815 -2.133 3.415 1.00 94.44 84 ARG A O 1
ATOM 714 N N . PRO A 1 85 ? -16.176 -3.845 4.052 1.00 95.19 85 PRO A N 1
ATOM 715 C CA . PRO A 1 85 ? -16.395 -3.344 5.401 1.00 95.19 85 PRO A CA 1
ATOM 716 C C . PRO A 1 85 ? -15.068 -3.011 6.083 1.00 95.19 85 PRO A C 1
ATOM 718 O O . PRO A 1 85 ? -14.084 -3.764 6.013 1.00 95.19 85 PRO A O 1
ATOM 721 N N . LYS A 1 86 ? -15.008 -1.832 6.702 1.00 92.25 86 LYS A N 1
ATOM 722 C CA . LYS A 1 86 ? -13.818 -1.382 7.425 1.00 92.25 86 LYS A CA 1
ATOM 723 C C . LYS A 1 86 ? -13.815 -2.023 8.801 1.00 92.25 86 LYS A C 1
ATOM 725 O O . LYS A 1 86 ? -14.856 -2.146 9.431 1.00 92.25 86 LYS A O 1
ATOM 730 N N . ARG A 1 87 ? -12.628 -2.406 9.275 1.00 90.56 87 ARG A N 1
ATOM 731 C CA . ARG A 1 87 ? -12.485 -2.875 10.655 1.00 90.56 87 ARG A CA 1
ATOM 732 C C . ARG A 1 87 ? -12.926 -1.754 11.603 1.00 90.56 87 ARG A C 1
ATOM 734 O O . ARG A 1 87 ? -12.465 -0.626 11.400 1.00 90.56 87 ARG A O 1
ATOM 741 N N . PRO A 1 88 ? -13.774 -2.050 12.598 1.00 92.00 88 PRO A N 1
ATOM 742 C CA . PRO A 1 88 ? -14.182 -1.061 13.579 1.00 92.00 88 PRO A CA 1
ATOM 743 C C . PRO A 1 88 ? -12.985 -0.637 14.430 1.00 92.00 88 PRO A C 1
ATOM 745 O O . PRO A 1 88 ? -11.962 -1.330 14.501 1.00 92.00 88 PRO A O 1
ATOM 748 N N . LEU A 1 89 ? -13.109 0.534 15.049 1.00 90.00 89 LEU A N 1
ATOM 749 C CA . LEU A 1 89 ? -12.104 1.053 15.967 1.00 90.00 89 LEU A CA 1
ATOM 750 C C . LEU A 1 89 ? -12.055 0.189 17.234 1.00 90.00 89 LEU A C 1
ATOM 752 O O . LEU A 1 89 ? -13.063 -0.367 17.663 1.00 90.00 89 LEU A O 1
ATOM 756 N N . THR A 1 90 ? -10.871 0.076 17.834 1.00 92.06 90 THR A N 1
ATOM 757 C CA . THR A 1 90 ? -10.740 -0.517 19.171 1.00 92.06 90 THR A CA 1
ATOM 758 C C . THR A 1 90 ? -11.241 0.467 20.227 1.00 92.06 90 THR A C 1
ATOM 760 O O . THR A 1 90 ? -11.263 1.668 19.970 1.00 92.06 90 THR A O 1
ATOM 763 N N . SER A 1 91 ? -11.574 -0.013 21.426 1.00 92.94 91 SER A N 1
ATOM 764 C CA . SER A 1 91 ? -12.110 0.805 22.529 1.00 92.94 91 SER A CA 1
ATOM 765 C C . SER A 1 91 ? -11.304 2.087 22.801 1.00 92.94 91 SER A C 1
ATOM 767 O O . SER A 1 91 ? -11.871 3.172 22.857 1.00 92.94 91 SER A O 1
ATOM 769 N N . ASN A 1 92 ? -9.970 2.001 22.842 1.00 91.44 92 ASN A N 1
ATOM 770 C CA . ASN A 1 92 ? -9.101 3.180 22.971 1.00 91.44 92 ASN A CA 1
ATOM 771 C C . ASN A 1 92 ? -9.269 4.167 21.796 1.00 91.44 92 ASN A C 1
ATOM 773 O O . ASN A 1 92 ? -9.375 5.373 21.990 1.00 91.44 92 ASN A O 1
ATOM 777 N N . TRP A 1 93 ? -9.333 3.679 20.554 1.00 91.56 93 TRP A N 1
ATOM 778 C CA . TRP A 1 93 ? -9.529 4.555 19.395 1.00 91.56 93 TRP A CA 1
ATOM 779 C C . TRP A 1 93 ? -10.927 5.174 19.340 1.00 91.56 93 TRP A C 1
ATOM 781 O O . TRP A 1 93 ? -11.054 6.288 18.836 1.00 91.56 93 TRP A O 1
ATOM 791 N N . VAL A 1 94 ? -11.949 4.491 19.863 1.00 92.50 94 VAL A N 1
ATOM 792 C CA . VAL A 1 94 ? -13.291 5.060 20.054 1.00 92.50 94 VAL A CA 1
ATOM 793 C C . VAL A 1 94 ? -13.219 6.235 21.035 1.00 92.50 94 VAL A C 1
ATOM 795 O O . VAL A 1 94 ? -13.625 7.338 20.681 1.00 92.50 94 VAL A O 1
ATOM 798 N N . PHE A 1 95 ? -12.579 6.050 22.193 1.00 93.62 95 PHE A N 1
ATOM 799 C CA . PHE A 1 95 ? -12.338 7.124 23.163 1.00 93.62 95 PHE A CA 1
ATOM 800 C C . PHE A 1 95 ? -11.540 8.298 22.574 1.00 93.62 95 PHE A C 1
ATOM 802 O O . PHE A 1 95 ? -11.910 9.460 22.737 1.00 93.62 95 PHE A O 1
ATOM 809 N N . ILE A 1 96 ? -10.448 8.022 21.851 1.00 91.69 96 ILE A N 1
ATOM 810 C CA . ILE A 1 96 ? -9.638 9.069 21.211 1.00 91.69 96 ILE A CA 1
ATOM 811 C C . ILE A 1 96 ? -10.461 9.826 20.164 1.00 91.69 96 ILE A C 1
ATOM 813 O O . ILE A 1 96 ? -10.323 11.045 20.065 1.00 91.69 96 ILE A O 1
ATOM 817 N N . LYS A 1 97 ? -11.302 9.129 19.388 1.00 90.75 97 LYS A N 1
ATOM 818 C CA . LYS A 1 97 ? -12.210 9.745 18.412 1.00 90.75 97 LYS A CA 1
ATOM 819 C C . LYS A 1 97 ? -13.201 10.672 19.109 1.00 90.75 97 LYS A C 1
ATOM 821 O O . LYS A 1 97 ? -13.315 11.818 18.692 1.00 90.75 97 LYS A O 1
ATOM 826 N N . GLU A 1 98 ? -13.843 10.216 20.180 1.00 92.81 98 GLU A N 1
ATOM 827 C CA . GLU A 1 98 ? -14.757 11.044 20.971 1.00 92.81 98 GLU A CA 1
ATOM 828 C C . GLU A 1 98 ? -14.038 12.283 21.526 1.00 92.81 98 GLU A C 1
ATOM 830 O O . GLU A 1 98 ? -14.474 13.414 21.319 1.00 92.81 98 GLU A O 1
ATOM 835 N N . CYS A 1 99 ? -12.863 12.106 22.135 1.00 91.12 99 CYS A N 1
ATOM 836 C CA . CYS A 1 99 ? -12.062 13.223 22.636 1.00 91.12 99 CYS A CA 1
ATOM 837 C C . CYS A 1 99 ? -11.642 14.195 21.525 1.00 91.12 99 CYS A C 1
ATOM 839 O O . CYS A 1 99 ? -11.469 15.385 21.785 1.00 91.12 99 CYS A O 1
ATOM 841 N N . PHE A 1 100 ? -11.423 13.698 20.305 1.00 87.50 100 PHE A N 1
ATOM 842 C CA . PHE A 1 100 ? -11.106 14.522 19.143 1.00 87.50 100 PHE A CA 1
ATOM 843 C C . PHE A 1 100 ? -12.330 15.313 18.663 1.00 87.50 100 PHE A C 1
ATOM 845 O O . PHE A 1 100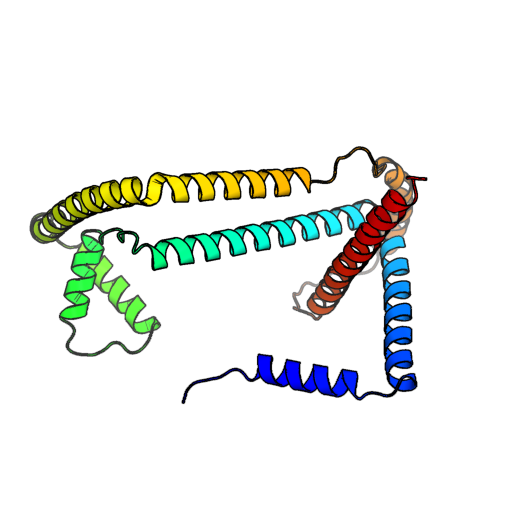 ? -12.192 16.486 18.327 1.00 87.50 100 PHE A O 1
ATOM 852 N N . GLU A 1 101 ? -13.519 14.708 18.670 1.00 88.56 101 GLU A N 1
ATOM 853 C CA . GLU A 1 101 ? -14.794 15.343 18.301 1.00 88.56 101 GLU A CA 1
ATOM 854 C C . GLU A 1 101 ? -15.224 16.417 19.309 1.00 88.56 101 GLU A C 1
ATOM 856 O O . GLU A 1 101 ? -15.752 17.455 18.914 1.00 88.56 101 GLU A O 1
ATOM 861 N N . LEU A 1 102 ? -14.913 16.226 20.594 1.00 89.31 102 LEU A N 1
ATOM 862 C CA . LEU A 1 102 ? -15.146 17.215 21.652 1.00 89.31 102 LEU A CA 1
ATOM 863 C C . LEU A 1 102 ? -14.172 18.407 21.609 1.00 89.31 102 LEU A C 1
ATOM 865 O O . LEU A 1 102 ? -14.305 19.352 22.394 1.00 89.31 102 LEU A O 1
ATOM 869 N N . GLN A 1 103 ? -13.178 18.406 20.715 1.00 83.62 103 GLN A N 1
ATOM 870 C CA . GLN A 1 103 ? -12.277 19.546 20.595 1.00 83.62 103 GLN A CA 1
ATOM 871 C C . GLN A 1 103 ? -12.962 20.752 19.961 1.00 83.62 103 GLN A C 1
ATOM 873 O O . GLN A 1 103 ? -13.372 20.746 18.805 1.00 83.62 103 GLN A O 1
ATOM 878 N N . THR A 1 104 ? -12.930 21.868 20.682 1.00 79.50 104 THR A N 1
ATOM 879 C CA . THR A 1 104 ? -13.412 23.163 20.184 1.00 79.50 104 THR A CA 1
ATOM 880 C C . THR A 1 104 ? -12.446 23.833 19.206 1.00 79.50 104 THR A C 1
ATOM 882 O O . THR A 1 104 ? -12.844 24.710 18.439 1.00 79.50 104 THR A O 1
ATOM 885 N N . LYS A 1 105 ? -11.159 23.454 19.221 1.00 83.12 105 LYS A N 1
ATOM 886 C CA . LYS A 1 105 ? -10.114 24.061 18.385 1.00 83.12 105 LYS A CA 1
ATOM 887 C C . LYS A 1 105 ? -9.611 23.061 17.343 1.00 83.12 105 LYS A C 1
ATOM 889 O O . LYS A 1 105 ? -9.055 22.037 17.728 1.00 83.12 105 LYS A O 1
ATOM 894 N N . PRO A 1 106 ? -9.689 23.377 16.038 1.00 79.88 106 PRO A N 1
ATOM 895 C CA . PRO A 1 106 ? -9.209 22.469 15.006 1.00 79.88 106 PRO A CA 1
ATOM 896 C C . PRO A 1 106 ? -7.684 22.327 15.067 1.00 79.88 106 PRO A C 1
ATOM 898 O O . PRO A 1 106 ? -6.938 23.312 14.995 1.00 79.88 106 PRO A O 1
ATOM 901 N N . ILE A 1 107 ? -7.204 21.086 15.149 1.00 80.62 107 ILE A N 1
ATOM 902 C CA . ILE A 1 107 ? -5.778 20.778 15.050 1.00 80.62 107 ILE A CA 1
ATOM 903 C C . ILE A 1 107 ? -5.359 20.794 13.577 1.00 80.62 107 ILE A C 1
ATOM 905 O O . ILE A 1 107 ? -5.757 19.945 12.789 1.00 80.62 107 ILE A O 1
ATOM 909 N N . LYS A 1 108 ? -4.512 21.760 13.206 1.00 83.88 108 LYS A N 1
ATOM 910 C CA . LYS A 1 108 ? -4.118 21.997 11.804 1.00 83.88 108 LYS A CA 1
ATOM 911 C C . LYS A 1 108 ? -2.819 21.311 11.367 1.00 83.88 108 LYS A C 1
ATOM 913 O O . LYS A 1 108 ? -2.485 21.363 10.190 1.00 83.88 108 LYS A O 1
ATOM 918 N N . THR A 1 109 ? -2.050 20.722 12.287 1.00 85.50 109 THR A N 1
ATOM 919 C CA . THR A 1 109 ? -0.735 20.139 11.966 1.00 85.50 109 THR A CA 1
ATOM 920 C C . THR A 1 109 ? -0.596 18.715 12.486 1.00 85.50 109 THR A C 1
ATOM 922 O O . THR A 1 109 ? -1.030 18.405 13.595 1.00 85.50 109 THR A O 1
ATOM 925 N N . LEU A 1 110 ? 0.079 17.862 11.708 1.00 84.69 110 LEU A N 1
ATOM 926 C CA . LEU A 1 110 ? 0.310 16.457 12.059 1.00 84.69 110 LEU A CA 1
ATOM 927 C C . LEU A 1 110 ? 1.042 16.306 13.402 1.00 84.69 110 LEU A C 1
ATOM 929 O O . LEU A 1 110 ? 0.665 15.477 14.220 1.00 84.69 110 LEU A O 1
ATOM 933 N N . ALA A 1 111 ? 2.032 17.161 13.678 1.00 88.06 111 ALA A N 1
ATOM 934 C CA . ALA A 1 111 ? 2.756 17.150 14.950 1.00 88.06 111 ALA A CA 1
ATOM 935 C C . ALA A 1 111 ? 1.833 17.389 16.160 1.00 88.06 111 ALA A C 1
ATOM 937 O O . ALA A 1 111 ? 1.981 16.745 17.198 1.00 88.06 111 ALA A O 1
ATOM 938 N N . LYS A 1 112 ? 0.845 18.284 16.024 1.00 87.62 112 LYS A N 1
ATOM 939 C CA . LYS A 1 112 ? -0.139 18.547 17.080 1.00 87.62 112 LYS A CA 1
ATOM 940 C C . LYS A 1 112 ? -1.136 17.395 17.225 1.00 87.62 112 LYS A C 1
ATOM 942 O O . LYS A 1 112 ? -1.489 17.074 18.354 1.00 87.62 112 LYS A O 1
ATOM 947 N N . VAL A 1 113 ? -1.533 16.746 16.122 1.00 86.62 113 VAL A N 1
ATOM 948 C CA . VAL A 1 113 ? -2.370 15.532 16.170 1.00 86.62 113 VAL A CA 1
ATOM 949 C C . VAL A 1 113 ? -1.635 14.430 16.926 1.00 86.62 113 VAL A C 1
ATOM 951 O O . VAL A 1 113 ? -2.189 13.864 17.860 1.00 86.62 113 VAL A O 1
ATOM 954 N N . ASN A 1 114 ? -0.363 14.188 16.600 1.00 88.00 114 ASN A N 1
ATOM 955 C CA . ASN A 1 114 ? 0.450 13.175 17.275 1.00 88.00 114 ASN A CA 1
ATOM 956 C C . ASN A 1 114 ? 0.579 13.457 18.777 1.00 88.00 114 ASN A C 1
ATOM 958 O O . ASN A 1 114 ? 0.417 12.548 19.588 1.00 88.00 114 ASN A O 1
ATOM 962 N N . LYS A 1 115 ? 0.810 14.722 19.160 1.00 91.69 115 LYS A N 1
ATOM 963 C CA . LYS A 1 115 ? 0.856 15.123 20.573 1.00 91.69 115 LYS A CA 1
ATOM 964 C C . LYS A 1 115 ? -0.482 14.880 21.278 1.00 91.69 115 LYS A C 1
ATOM 966 O O . LYS A 1 115 ? -0.485 14.350 22.384 1.00 91.69 115 LYS A O 1
ATOM 971 N N . PHE A 1 116 ? -1.599 15.228 20.642 1.00 90.38 116 PHE A N 1
ATOM 972 C CA . PHE A 1 116 ? -2.932 14.993 21.195 1.00 90.38 116 PHE A CA 1
ATOM 973 C C . PHE A 1 116 ? -3.225 13.498 21.379 1.00 90.38 116 PHE A C 1
ATOM 975 O O . PHE A 1 116 ? -3.623 13.082 22.463 1.00 90.38 116 PHE A O 1
ATOM 982 N N . VAL A 1 117 ? -2.972 12.679 20.354 1.00 90.06 117 VAL A N 1
ATOM 983 C CA . VAL A 1 117 ? -3.176 11.223 20.413 1.00 90.06 117 VAL A CA 1
ATOM 984 C C . VAL A 1 117 ? -2.322 10.600 21.518 1.00 90.06 117 VAL A C 1
ATOM 986 O O . VAL A 1 117 ? -2.819 9.766 22.273 1.00 90.06 117 VAL A O 1
ATOM 989 N N . ALA A 1 118 ? -1.067 11.037 21.670 1.00 91.88 118 ALA A N 1
ATOM 990 C CA . ALA A 1 118 ? -0.204 10.586 22.758 1.00 91.88 118 ALA A CA 1
ATOM 991 C C . ALA A 1 118 ? -0.783 10.951 24.136 1.00 91.88 118 ALA A C 1
ATOM 993 O O . ALA A 1 118 ? -0.838 10.101 25.021 1.00 91.88 118 ALA A O 1
ATOM 994 N N . GLN A 1 119 ? -1.273 12.183 24.308 1.00 94.56 119 GLN A N 1
ATOM 995 C CA . GLN A 1 119 ? -1.904 12.628 25.554 1.00 94.56 119 GLN A CA 1
ATOM 996 C C . GLN A 1 119 ? -3.174 11.835 25.885 1.00 94.56 119 GLN A C 1
ATOM 998 O O . GLN A 1 119 ? -3.338 11.396 27.020 1.00 94.56 119 GLN A O 1
ATOM 1003 N N . MET A 1 120 ? -4.056 11.611 24.908 1.00 93.25 120 MET A N 1
ATOM 1004 C CA . MET A 1 120 ? -5.278 10.830 25.128 1.00 93.25 120 MET A CA 1
ATOM 1005 C C . MET A 1 120 ? -4.968 9.361 25.405 1.00 93.25 120 MET A C 1
ATOM 1007 O O . MET A 1 120 ? -5.598 8.765 26.268 1.00 93.25 120 MET A O 1
ATOM 1011 N N . SER A 1 121 ? -3.941 8.800 24.765 1.00 91.94 121 SER A N 1
ATOM 1012 C CA . SER A 1 121 ? -3.493 7.434 25.061 1.00 91.94 121 SER A CA 1
ATOM 1013 C C . SER A 1 121 ? -2.994 7.297 26.503 1.00 91.94 121 SER A C 1
ATOM 1015 O O . SER A 1 121 ? -3.283 6.301 27.155 1.00 91.94 121 SER A O 1
ATOM 1017 N N . GLN A 1 122 ? -2.284 8.301 27.031 1.00 95.50 122 GLN A N 1
ATOM 1018 C CA . GLN A 1 122 ? -1.877 8.314 28.442 1.00 95.50 122 GLN A CA 1
ATOM 1019 C C . GLN A 1 122 ? -3.081 8.434 29.382 1.00 95.50 122 GLN A C 1
ATOM 1021 O O . GLN A 1 122 ? -3.165 7.703 30.364 1.00 95.50 122 GLN A O 1
ATOM 1026 N N . ARG A 1 123 ? -4.051 9.295 29.050 1.00 94.81 123 ARG A N 1
ATOM 1027 C CA . ARG A 1 123 ? -5.299 9.414 29.815 1.00 94.81 123 ARG A CA 1
ATOM 1028 C C . ARG A 1 123 ? -6.080 8.099 29.833 1.00 94.81 123 ARG A C 1
ATOM 1030 O O . ARG A 1 123 ? -6.523 7.683 30.894 1.00 94.81 123 ARG A O 1
ATOM 1037 N N . TRP A 1 124 ? -6.174 7.413 28.695 1.00 94.44 124 TRP A N 1
ATOM 1038 C CA . TRP A 1 124 ? -6.791 6.090 28.597 1.00 94.44 124 TRP A CA 1
ATOM 1039 C C . TRP A 1 124 ? -6.138 5.075 29.540 1.00 94.44 124 TRP A C 1
ATOM 1041 O O . TRP A 1 124 ? -6.831 4.300 30.190 1.00 94.44 124 TRP A O 1
ATOM 1051 N N . LEU A 1 125 ? -4.807 5.077 29.666 1.00 95.62 125 LEU A N 1
ATOM 1052 C CA . LEU A 1 125 ? -4.116 4.178 30.598 1.00 95.62 125 LEU A CA 1
ATOM 1053 C C . LEU A 1 125 ? -4.471 4.464 32.063 1.00 95.62 125 LEU A C 1
ATOM 1055 O O . LEU A 1 125 ? -4.562 3.523 32.844 1.00 95.62 125 LEU A O 1
ATOM 1059 N N . GLN A 1 126 ? -4.710 5.730 32.410 1.00 96.38 126 GLN A N 1
ATOM 1060 C CA . GLN A 1 126 ? -5.060 6.170 33.765 1.00 96.38 126 GLN A CA 1
ATOM 1061 C C . GLN A 1 126 ? -6.543 5.981 34.118 1.00 96.38 126 GLN A C 1
ATOM 1063 O O . GLN A 1 126 ? -6.886 6.022 35.295 1.00 96.38 126 GLN A O 1
ATOM 1068 N N . MET A 1 127 ? -7.416 5.777 33.127 1.00 95.38 127 MET A N 1
ATOM 1069 C CA . MET A 1 127 ? -8.840 5.522 33.360 1.00 95.38 127 MET A CA 1
ATOM 1070 C C . MET A 1 127 ? -9.065 4.184 34.068 1.00 95.38 127 MET A C 1
ATOM 1072 O O . MET A 1 127 ? -8.400 3.182 33.781 1.00 95.38 127 MET A O 1
ATOM 1076 N N . THR A 1 128 ? -10.060 4.167 34.943 1.00 96.81 128 THR A N 1
ATOM 1077 C CA . THR A 1 128 ? -10.559 2.965 35.612 1.00 96.81 128 THR A CA 1
ATOM 1078 C C . THR A 1 128 ? -11.266 2.034 34.629 1.00 96.81 128 THR A C 1
ATOM 1080 O O . THR A 1 128 ? -11.707 2.443 33.551 1.00 96.81 128 THR A O 1
ATOM 1083 N N . ASP A 1 129 ? -11.418 0.765 35.003 1.00 94.62 129 ASP A N 1
ATOM 1084 C CA . ASP A 1 129 ? -12.131 -0.199 34.162 1.00 94.62 129 ASP A CA 1
ATOM 1085 C C . ASP A 1 129 ? -13.604 0.176 33.976 1.00 94.62 129 ASP A C 1
ATOM 1087 O O . ASP A 1 129 ? -14.149 -0.069 32.902 1.00 94.62 129 ASP A O 1
ATOM 1091 N N . ALA A 1 130 ? -14.217 0.828 34.973 1.00 95.19 130 ALA A N 1
ATOM 1092 C CA . ALA A 1 130 ? -15.583 1.346 34.906 1.00 95.19 130 ALA A CA 1
ATOM 1093 C C . ALA A 1 130 ? -15.732 2.447 33.843 1.00 95.19 130 ALA A C 1
ATOM 1095 O O . ALA A 1 130 ? -16.673 2.421 33.056 1.00 95.19 130 ALA A O 1
ATOM 1096 N N . GLU A 1 131 ? -14.776 3.376 33.762 1.00 94.19 131 GLU A N 1
ATOM 1097 C CA . GLU A 1 131 ? -14.764 4.425 32.732 1.00 94.19 131 GLU A CA 1
ATOM 1098 C C . GLU A 1 131 ? -14.479 3.864 31.330 1.00 94.19 131 GLU A C 1
ATOM 1100 O O . GLU A 1 131 ? -14.881 4.452 30.328 1.00 94.19 131 GLU A O 1
ATOM 1105 N N . LYS A 1 132 ? -13.787 2.721 31.243 1.00 95.62 132 LYS A N 1
ATOM 1106 C CA . LYS A 1 132 ? -13.486 2.036 29.977 1.00 95.62 132 LYS A CA 1
ATOM 1107 C C . LYS A 1 132 ? -14.627 1.152 29.472 1.00 95.62 132 LYS A C 1
ATOM 1109 O O . LYS A 1 132 ? -14.676 0.910 28.265 1.00 95.62 132 LYS A O 1
ATOM 1114 N N . GLN A 1 133 ? -15.516 0.681 30.354 1.00 95.81 133 GLN A N 1
ATOM 1115 C CA . GLN A 1 133 ? -16.640 -0.196 29.997 1.00 95.81 133 GLN A CA 1
ATOM 1116 C C . GLN A 1 133 ? -17.467 0.301 28.803 1.00 95.81 133 GLN A C 1
ATOM 1118 O O . GLN A 1 133 ? -17.578 -0.463 27.848 1.00 95.81 133 GLN A O 1
ATOM 1123 N N . PRO A 1 134 ? -17.969 1.554 28.755 1.00 96.00 134 PRO A N 1
ATOM 1124 C CA . PRO A 1 134 ? -18.823 1.983 27.642 1.00 96.00 134 PRO A CA 1
ATOM 1125 C C . PRO A 1 134 ? -18.131 1.850 26.276 1.00 96.00 134 PRO A C 1
ATOM 1127 O O . PRO A 1 134 ? -18.745 1.436 25.296 1.00 96.00 134 PRO A O 1
ATOM 1130 N N . TYR A 1 135 ? -16.825 2.115 26.214 1.00 94.94 135 TYR A N 1
ATOM 1131 C CA . TYR A 1 135 ? -16.037 1.967 24.989 1.00 94.94 135 TYR A CA 1
ATOM 1132 C C . TYR A 1 135 ? -15.764 0.507 24.625 1.00 94.94 135 TYR A C 1
ATOM 1134 O O . TYR A 1 135 ? -15.596 0.176 23.449 1.00 94.94 135 TYR A O 1
ATOM 1142 N N . ALA A 1 136 ? -15.655 -0.366 25.628 1.00 94.38 136 ALA A N 1
ATOM 1143 C CA . ALA A 1 136 ? -15.521 -1.800 25.419 1.00 94.38 136 ALA A CA 1
ATOM 1144 C C . ALA A 1 136 ? -16.830 -2.393 24.878 1.00 94.38 136 ALA A C 1
ATOM 1146 O O . ALA A 1 136 ? -16.788 -3.140 23.900 1.00 94.38 136 ALA A O 1
ATOM 1147 N N . ASP A 1 137 ? -17.968 -1.995 25.441 1.00 95.19 137 ASP A N 1
ATOM 1148 C CA . ASP A 1 137 ? -19.298 -2.414 24.998 1.00 95.19 137 ASP A CA 1
ATOM 1149 C C . ASP A 1 137 ? -19.573 -1.937 23.565 1.00 95.19 137 ASP A C 1
ATOM 1151 O O . ASP A 1 137 ? -19.937 -2.735 22.697 1.00 95.19 137 ASP A O 1
ATOM 1155 N N . GLU A 1 138 ? -19.295 -0.662 23.267 1.00 94.44 138 GLU A N 1
ATOM 1156 C CA . GLU A 1 138 ? -19.427 -0.116 21.911 1.00 94.44 138 GLU A CA 1
ATOM 1157 C C . GLU A 1 138 ? -18.525 -0.860 20.910 1.00 94.44 138 GLU A C 1
ATOM 1159 O O . GLU A 1 138 ? -18.957 -1.231 19.814 1.00 94.44 138 GLU A O 1
ATOM 1164 N N . MET A 1 139 ? -17.271 -1.139 21.286 1.00 92.88 139 MET A N 1
ATOM 1165 C CA . MET A 1 139 ? -16.353 -1.926 20.461 1.00 92.88 139 MET A CA 1
ATOM 1166 C C . MET A 1 139 ? -16.913 -3.326 20.175 1.00 92.88 139 MET A C 1
ATOM 1168 O O . MET A 1 139 ? -16.819 -3.784 19.035 1.00 92.88 139 MET A O 1
ATOM 1172 N N . GLN A 1 140 ? -17.485 -4.011 21.170 1.00 94.38 140 GLN A N 1
ATOM 1173 C CA . GLN A 1 140 ? -18.051 -5.351 20.989 1.00 94.38 140 GLN A CA 1
ATOM 1174 C C . GLN A 1 140 ? -19.231 -5.343 20.015 1.00 94.38 140 GLN A C 1
ATOM 1176 O O . GLN A 1 140 ? -19.259 -6.158 19.088 1.00 94.38 140 GLN A O 1
ATOM 1181 N N . VAL A 1 141 ? -20.154 -4.389 20.166 1.00 95.19 141 VAL A N 1
ATOM 1182 C CA . VAL A 1 141 ? -21.297 -4.216 19.254 1.00 95.19 141 VAL A CA 1
ATOM 1183 C C . VAL A 1 141 ? -20.812 -3.963 17.824 1.00 95.19 141 VAL A C 1
ATOM 1185 O O . VAL A 1 141 ? -21.229 -4.648 16.886 1.00 95.19 141 VAL A O 1
ATOM 1188 N N . ASN A 1 142 ? -19.864 -3.039 17.655 1.00 92.69 142 ASN A N 1
ATOM 1189 C CA . ASN A 1 142 ? -19.312 -2.692 16.347 1.00 92.69 142 ASN A CA 1
ATOM 1190 C C . ASN A 1 142 ? -18.552 -3.863 15.699 1.00 92.69 142 ASN A C 1
ATOM 1192 O O . ASN A 1 142 ? -18.627 -4.063 14.485 1.00 92.69 142 ASN A O 1
ATOM 1196 N N . ILE A 1 143 ? -17.829 -4.663 16.490 1.00 94.75 143 ILE A N 1
ATOM 1197 C CA . ILE A 1 143 ? -17.140 -5.871 16.017 1.00 94.75 143 ILE A CA 1
ATOM 1198 C C . ILE A 1 143 ? -18.135 -6.933 15.560 1.00 94.75 143 ILE A C 1
ATOM 1200 O O . ILE A 1 143 ? -17.938 -7.518 14.492 1.00 94.75 143 ILE A O 1
ATOM 1204 N N . ALA A 1 144 ? -19.211 -7.161 16.314 1.00 95.12 144 ALA A N 1
ATOM 1205 C CA . ALA A 1 144 ? -20.252 -8.108 15.932 1.00 95.12 144 ALA A CA 1
ATOM 1206 C C . ALA A 1 144 ? -20.920 -7.707 14.603 1.00 95.12 144 ALA A C 1
ATOM 1208 O O . ALA A 1 144 ? -21.024 -8.535 13.693 1.00 95.12 144 ALA A O 1
ATOM 1209 N N . ALA A 1 145 ? -21.282 -6.427 14.451 1.00 95.88 145 ALA A N 1
ATOM 1210 C CA . ALA A 1 145 ? -21.833 -5.888 13.205 1.00 95.88 145 ALA A CA 1
ATOM 1211 C C . ALA A 1 145 ? -20.856 -6.058 12.028 1.00 95.88 145 ALA A C 1
ATOM 1213 O O . ALA A 1 145 ? -21.215 -6.624 10.993 1.00 95.88 145 ALA A O 1
ATOM 1214 N N . TYR A 1 146 ? -19.586 -5.685 12.218 1.00 95.31 146 TYR A N 1
ATOM 1215 C CA . TYR A 1 146 ? -18.539 -5.855 11.209 1.00 95.31 146 TYR A CA 1
ATOM 1216 C C . TYR A 1 146 ? -18.358 -7.315 10.780 1.00 95.31 146 TYR A C 1
ATOM 1218 O O . TYR A 1 146 ? -18.154 -7.586 9.597 1.00 95.31 146 TYR A O 1
ATOM 1226 N N . HIS A 1 147 ? -18.409 -8.274 11.709 1.00 95.81 147 HIS A N 1
ATOM 1227 C CA . HIS A 1 147 ? -18.273 -9.689 11.365 1.00 95.81 147 HIS A CA 1
ATOM 1228 C C . HIS A 1 147 ? -19.411 -10.178 10.473 1.00 95.81 147 HIS A C 1
ATOM 1230 O O . HIS A 1 147 ? -19.141 -10.911 9.517 1.00 95.81 147 HIS A O 1
ATOM 1236 N N . LYS A 1 148 ? -20.642 -9.733 10.741 1.00 96.44 148 LYS A N 1
ATOM 1237 C CA . LYS A 1 148 ? -21.805 -10.027 9.903 1.00 96.44 148 LYS A CA 1
ATOM 1238 C C . LYS A 1 148 ? -21.648 -9.418 8.507 1.00 96.44 148 LYS A C 1
ATOM 1240 O O . LYS A 1 148 ? -21.661 -10.154 7.522 1.00 96.44 148 LYS A O 1
ATOM 1245 N N . GLU A 1 149 ? -21.378 -8.116 8.423 1.00 97.00 149 GLU A N 1
ATOM 1246 C CA . GLU A 1 149 ? -21.174 -7.417 7.145 1.00 97.00 149 GLU A CA 1
ATOM 1247 C C . GLU A 1 149 ? -20.022 -8.024 6.332 1.00 97.00 149 GLU A C 1
ATOM 1249 O O . GLU A 1 149 ? -20.107 -8.192 5.116 1.00 97.00 149 GLU A O 1
ATOM 1254 N N . MET A 1 150 ? -18.923 -8.399 6.993 1.00 96.12 150 MET A N 1
ATOM 1255 C CA . MET A 1 150 ? -17.791 -9.049 6.337 1.00 96.12 150 MET A CA 1
ATOM 1256 C C . MET A 1 150 ? -18.118 -10.446 5.826 1.00 96.12 150 MET A C 1
ATOM 1258 O O . MET A 1 150 ? -17.530 -10.856 4.823 1.00 96.12 150 MET A O 1
ATOM 1262 N N . ALA A 1 151 ? -18.966 -11.203 6.523 1.00 96.25 151 ALA A N 1
ATOM 1263 C CA . ALA A 1 151 ? -19.395 -12.520 6.070 1.00 96.25 151 ALA A CA 1
ATOM 1264 C C . ALA A 1 151 ? -20.246 -12.391 4.801 1.00 96.25 151 ALA A C 1
ATOM 1266 O O . ALA A 1 151 ? -19.928 -13.025 3.795 1.00 96.25 151 ALA A O 1
ATOM 1267 N N . GLU A 1 152 ? -21.226 -11.486 4.813 1.00 96.75 152 GLU A N 1
ATOM 1268 C CA . GLU A 1 152 ? -22.067 -11.165 3.655 1.00 96.75 152 GLU A CA 1
ATOM 1269 C C . GLU A 1 152 ? -21.224 -10.661 2.473 1.00 96.75 152 GLU A C 1
ATOM 1271 O O . GLU A 1 152 ? -21.355 -11.150 1.350 1.00 96.75 152 GLU A O 1
ATOM 1276 N N . TRP A 1 153 ? -20.277 -9.749 2.722 1.00 97.06 153 TRP A N 1
ATOM 1277 C CA . TRP A 1 153 ? -19.361 -9.244 1.698 1.00 97.06 153 TRP A CA 1
ATOM 1278 C C . TRP A 1 153 ? -18.487 -10.358 1.105 1.00 97.06 153 TRP A C 1
ATOM 1280 O O . TRP A 1 153 ? -18.348 -10.461 -0.114 1.00 97.06 153 TRP A O 1
ATOM 1290 N N . LYS A 1 154 ? -17.912 -11.230 1.945 1.00 94.50 154 LYS A N 1
ATOM 1291 C CA . LYS A 1 154 ? -17.099 -12.364 1.473 1.00 94.50 154 LYS A CA 1
ATOM 1292 C C . LYS A 1 154 ? -17.916 -13.344 0.644 1.00 94.50 154 LYS A C 1
ATOM 1294 O O . LYS A 1 154 ? -17.381 -13.879 -0.319 1.00 94.50 154 LYS A O 1
ATOM 1299 N N . GLN A 1 155 ? -19.166 -13.592 1.026 1.00 95.81 155 GLN A N 1
ATOM 1300 C CA . GLN A 1 155 ? -20.064 -14.462 0.279 1.00 95.81 155 GLN A CA 1
ATOM 1301 C C . GLN A 1 155 ? -20.414 -13.841 -1.076 1.00 95.81 155 GLN A C 1
ATOM 1303 O O . GLN A 1 155 ? -20.308 -14.516 -2.097 1.00 95.81 155 GLN A O 1
ATOM 1308 N N . LYS A 1 156 ? -20.748 -12.545 -1.095 1.00 96.50 156 LYS A N 1
ATOM 1309 C CA . LYS A 1 156 ? -21.082 -11.800 -2.313 1.00 96.50 156 LYS A CA 1
ATOM 1310 C C . LYS A 1 156 ? -19.951 -11.806 -3.343 1.00 96.50 156 LYS A C 1
ATOM 1312 O O . LYS A 1 156 ? -20.228 -11.967 -4.523 1.00 96.50 156 LYS A O 1
ATOM 1317 N N . TYR A 1 157 ? -18.702 -11.654 -2.900 1.00 95.00 157 TYR A N 1
ATOM 1318 C CA . TYR A 1 157 ? -17.529 -11.569 -3.782 1.00 95.00 157 TYR A CA 1
ATOM 1319 C C . TYR A 1 157 ? -16.633 -12.816 -3.726 1.00 95.00 157 TYR A C 1
ATOM 1321 O O . TYR A 1 157 ? -15.423 -12.739 -3.958 1.00 95.00 157 TYR A O 1
ATOM 1329 N N . ALA A 1 158 ? -17.188 -13.974 -3.356 1.00 93.19 158 ALA A N 1
ATOM 1330 C CA . ALA A 1 158 ? -16.411 -15.194 -3.135 1.00 93.19 158 ALA A CA 1
ATOM 1331 C C . ALA A 1 158 ? -15.618 -15.617 -4.383 1.00 93.19 158 ALA A C 1
ATOM 1333 O O . ALA A 1 158 ? -14.466 -16.050 -4.272 1.00 93.19 158 ALA A O 1
ATOM 1334 N N . SER A 1 159 ? -16.220 -15.463 -5.566 1.00 92.62 159 SER A N 1
ATOM 1335 C CA . SER A 1 159 ? -15.611 -15.845 -6.840 1.00 92.62 159 SER A CA 1
ATOM 1336 C C . SER A 1 159 ? -14.418 -14.953 -7.189 1.00 92.62 159 SER A C 1
ATOM 1338 O O . SER A 1 159 ? -13.330 -15.443 -7.483 1.00 92.62 159 SER A O 1
ATOM 1340 N N . GLU A 1 160 ? -14.574 -13.645 -7.027 1.00 92.50 160 GLU A N 1
ATOM 1341 C CA . GLU A 1 160 ? -13.575 -12.624 -7.308 1.00 92.50 160 GLU A CA 1
ATOM 1342 C C . GLU A 1 160 ? -12.424 -12.714 -6.311 1.00 92.50 160 GLU A C 1
ATOM 1344 O O . GLU A 1 160 ? -11.259 -12.622 -6.692 1.00 92.50 160 GLU A O 1
ATOM 1349 N N . ILE A 1 161 ? -12.726 -12.968 -5.033 1.00 90.75 161 ILE A N 1
ATOM 1350 C CA . ILE A 1 161 ? -11.712 -13.239 -4.009 1.00 90.75 161 ILE A CA 1
ATOM 1351 C C . ILE A 1 161 ? -10.898 -14.486 -4.379 1.00 90.75 161 ILE A C 1
ATOM 1353 O O . ILE A 1 161 ? -9.682 -14.499 -4.173 1.00 90.75 161 ILE A O 1
ATOM 1357 N N . ARG A 1 162 ? -11.534 -15.534 -4.922 1.00 91.62 162 ARG A N 1
ATOM 1358 C CA . ARG A 1 162 ? -10.825 -16.739 -5.375 1.00 91.62 162 ARG A CA 1
ATOM 1359 C C . ARG A 1 162 ? -9.898 -16.425 -6.546 1.00 91.62 162 ARG A C 1
ATOM 1361 O O . ARG A 1 162 ? -8.720 -16.764 -6.471 1.00 91.62 162 ARG A O 1
ATOM 1368 N N . VAL A 1 163 ? -10.395 -15.707 -7.554 1.00 91.00 163 VAL A N 1
ATOM 1369 C CA . VAL A 1 163 ? -9.593 -15.249 -8.701 1.00 91.00 163 VAL A CA 1
ATOM 1370 C C . VAL A 1 163 ? -8.396 -14.421 -8.229 1.00 91.00 163 VAL A C 1
ATOM 1372 O O . VAL A 1 163 ? -7.272 -14.693 -8.641 1.00 91.00 163 VAL A O 1
ATOM 1375 N N . TRP A 1 164 ? -8.589 -13.488 -7.291 1.00 87.12 164 TRP A N 1
ATOM 1376 C CA . TRP A 1 164 ? -7.496 -12.704 -6.704 1.00 87.12 164 TRP A CA 1
ATOM 1377 C C . TRP A 1 164 ? -6.414 -13.570 -6.057 1.00 87.12 164 TRP A C 1
ATOM 1379 O O . TRP A 1 164 ? -5.226 -13.332 -6.277 1.00 87.12 164 TRP A O 1
ATOM 1389 N N . LYS A 1 165 ? -6.809 -14.578 -5.271 1.00 88.31 165 LYS A N 1
ATOM 1390 C CA . LYS A 1 165 ? -5.864 -15.506 -4.631 1.00 88.31 165 LYS A CA 1
ATOM 1391 C C . LYS A 1 165 ? -5.112 -16.351 -5.657 1.00 88.31 165 LYS A C 1
ATOM 1393 O O . LYS A 1 165 ? -3.916 -16.577 -5.500 1.00 88.31 165 LYS A O 1
ATOM 1398 N N . GLU A 1 166 ? -5.794 -16.802 -6.706 1.00 91.44 166 GLU A N 1
ATOM 1399 C CA . GLU A 1 166 ? -5.173 -17.548 -7.802 1.00 91.44 166 GLU A CA 1
ATOM 1400 C C . GLU A 1 166 ? -4.181 -16.673 -8.586 1.00 91.44 166 GLU A C 1
ATOM 1402 O O . GLU A 1 166 ? -3.077 -17.122 -8.891 1.00 91.44 166 GLU A O 1
ATOM 1407 N N . GLU A 1 167 ? -4.522 -15.414 -8.878 1.00 88.19 167 GLU A N 1
ATOM 1408 C CA . GLU A 1 167 ? -3.608 -14.459 -9.515 1.00 88.19 167 GLU A CA 1
ATOM 1409 C C . GLU A 1 167 ? -2.388 -14.153 -8.641 1.00 88.19 167 GLU A C 1
ATOM 1411 O O . GLU A 1 167 ? -1.264 -14.108 -9.144 1.00 88.19 167 GLU A O 1
ATOM 1416 N N . GLU A 1 168 ? -2.585 -13.966 -7.335 1.00 86.62 168 GLU A N 1
ATOM 1417 C CA . GLU A 1 168 ? -1.498 -13.763 -6.378 1.00 86.62 168 GLU A CA 1
ATOM 1418 C C . GLU A 1 168 ? -0.572 -14.984 -6.320 1.00 86.62 168 GLU A C 1
ATOM 1420 O O . GLU A 1 168 ? 0.650 -14.832 -6.403 1.00 86.62 168 GLU A O 1
ATOM 1425 N N . ALA A 1 169 ? -1.134 -16.195 -6.273 1.00 88.25 169 ALA A N 1
ATOM 1426 C CA . ALA A 1 169 ? -0.371 -17.439 -6.303 1.00 88.25 169 ALA A CA 1
ATOM 1427 C C . ALA A 1 169 ? 0.399 -17.612 -7.622 1.00 88.25 169 ALA A C 1
ATOM 1429 O O . ALA A 1 169 ? 1.587 -17.930 -7.598 1.00 88.25 169 ALA A O 1
ATOM 1430 N N . LYS A 1 170 ? -0.226 -17.331 -8.774 1.00 87.75 170 LYS A N 1
ATOM 1431 C CA . LYS A 1 170 ? 0.437 -17.353 -10.091 1.00 87.75 170 LYS A CA 1
ATOM 1432 C C . LYS A 1 170 ? 1.556 -16.318 -10.177 1.00 87.75 170 LYS A C 1
ATOM 1434 O O . LYS A 1 170 ? 2.628 -16.617 -10.700 1.00 87.75 170 LYS A O 1
ATOM 1439 N N . ALA A 1 171 ? 1.348 -15.113 -9.649 1.00 84.94 171 ALA A N 1
ATOM 1440 C CA . ALA A 1 171 ? 2.375 -14.077 -9.602 1.00 84.94 171 ALA A CA 1
ATOM 1441 C C . ALA A 1 171 ? 3.542 -14.475 -8.686 1.00 84.94 171 ALA A C 1
ATOM 1443 O O . ALA A 1 171 ? 4.699 -14.243 -9.039 1.00 84.94 171 ALA A O 1
ATOM 1444 N N . ALA A 1 172 ? 3.259 -15.110 -7.546 1.00 83.81 172 ALA A N 1
ATOM 1445 C CA . ALA A 1 172 ? 4.273 -15.646 -6.645 1.00 83.81 172 ALA A CA 1
ATOM 1446 C C . ALA A 1 172 ? 5.049 -16.809 -7.281 1.00 83.81 172 ALA A C 1
ATOM 1448 O O . ALA A 1 172 ? 6.275 -16.839 -7.185 1.00 83.81 172 ALA A O 1
ATOM 1449 N N . LEU A 1 173 ? 4.368 -17.720 -7.984 1.00 84.31 173 LEU A N 1
ATOM 1450 C CA . LEU A 1 173 ? 5.000 -18.796 -8.746 1.00 84.31 173 LEU A CA 1
ATOM 1451 C C . LEU A 1 173 ? 5.883 -18.222 -9.854 1.00 84.31 173 LEU A C 1
ATOM 1453 O O . LEU A 1 173 ? 7.027 -18.630 -9.979 1.00 84.31 173 LEU A O 1
ATOM 1457 N N . LYS A 1 174 ? 5.400 -17.226 -10.607 1.00 79.88 174 LYS A N 1
ATOM 1458 C CA . LYS A 1 174 ? 6.201 -16.541 -11.627 1.00 79.88 174 LYS A CA 1
ATOM 1459 C C . LYS A 1 174 ? 7.415 -15.860 -11.006 1.00 79.88 174 LYS A C 1
ATOM 1461 O O . LYS A 1 174 ? 8.492 -15.957 -11.570 1.00 79.88 174 LYS A O 1
ATOM 1466 N N . ALA A 1 175 ? 7.281 -15.214 -9.849 1.00 76.94 175 ALA A N 1
ATOM 1467 C CA . ALA A 1 175 ? 8.412 -14.621 -9.134 1.00 76.94 175 ALA A CA 1
ATOM 1468 C C . ALA A 1 175 ? 9.448 -15.676 -8.704 1.00 76.94 175 ALA A C 1
ATOM 1470 O O . ALA A 1 175 ? 10.643 -15.422 -8.831 1.00 76.94 175 ALA A O 1
ATOM 1471 N N . ARG A 1 176 ? 8.999 -16.863 -8.267 1.00 70.75 176 ARG A N 1
ATOM 1472 C CA . ARG A 1 176 ? 9.875 -18.010 -7.970 1.00 70.75 176 ARG A CA 1
ATOM 1473 C C . ARG A 1 176 ? 10.501 -18.604 -9.231 1.00 70.75 176 ARG A C 1
ATOM 1475 O O . ARG A 1 176 ? 11.694 -18.814 -9.244 1.00 70.75 176 ARG A O 1
ATOM 1482 N N . GLY A 1 177 ? 9.750 -18.784 -10.314 1.00 63.62 177 GLY A N 1
ATOM 1483 C CA . GLY A 1 177 ? 10.267 -19.270 -11.600 1.00 63.62 177 GLY A CA 1
ATOM 1484 C C . GLY A 1 177 ? 11.116 -18.246 -12.363 1.00 63.62 177 GLY A C 1
ATOM 1485 O O . GLY A 1 177 ? 11.804 -18.605 -13.307 1.00 63.62 177 GLY A O 1
ATOM 1486 N N . THR A 1 178 ? 11.089 -16.968 -11.959 1.00 57.22 178 THR A N 1
ATOM 1487 C CA . THR A 1 178 ? 12.067 -15.961 -12.410 1.00 57.22 178 THR A CA 1
ATOM 1488 C C . THR A 1 178 ? 13.344 -15.997 -11.555 1.00 57.22 178 THR A C 1
ATOM 1490 O O . THR A 1 178 ? 14.296 -15.296 -11.889 1.00 57.22 178 THR A O 1
ATOM 1493 N N . GLN A 1 179 ? 13.411 -16.806 -10.482 1.00 54.28 179 GLN A N 1
ATOM 1494 C CA . GLN A 1 179 ? 14.707 -17.317 -10.028 1.00 54.28 179 GLN A CA 1
ATOM 1495 C C . GLN A 1 179 ? 15.177 -18.233 -11.152 1.00 54.28 179 GLN A C 1
ATOM 1497 O O . GLN A 1 179 ? 14.687 -19.346 -11.317 1.00 54.28 179 GLN A O 1
ATOM 1502 N N . PHE A 1 180 ? 15.999 -17.643 -12.013 1.00 43.44 180 PHE A N 1
ATOM 1503 C CA . PHE A 1 180 ? 16.569 -18.209 -13.223 1.00 43.44 180 PHE A CA 1
ATOM 1504 C C . PHE A 1 180 ? 16.893 -19.690 -13.011 1.00 43.44 180 PHE A C 1
ATOM 1506 O O . PHE A 1 180 ? 17.631 -20.024 -12.085 1.00 43.44 180 PHE A O 1
ATOM 1513 N N . THR A 1 181 ? 16.300 -20.571 -13.821 1.00 43.06 181 THR A N 1
ATOM 1514 C CA . THR A 1 181 ? 16.625 -21.999 -13.823 1.00 43.06 181 THR A CA 1
ATOM 1515 C C . THR A 1 181 ? 18.138 -22.136 -13.895 1.00 43.06 181 THR A C 1
ATOM 1517 O O . THR A 1 181 ? 18.756 -21.770 -14.891 1.00 43.06 181 THR A O 1
ATOM 1520 N N . GLN A 1 182 ? 18.711 -22.645 -12.810 1.00 41.38 182 GLN A N 1
ATOM 1521 C CA . GLN A 1 182 ? 20.134 -22.802 -12.514 1.00 41.38 182 GLN A CA 1
ATOM 1522 C C . GLN A 1 182 ? 20.941 -23.562 -13.591 1.00 41.38 182 GLN A C 1
ATOM 1524 O O . GLN A 1 182 ? 22.156 -23.638 -13.498 1.00 41.38 182 GLN A O 1
ATOM 1529 N N . ALA A 1 183 ? 20.290 -24.096 -14.627 1.00 39.88 183 ALA A N 1
ATOM 1530 C CA . ALA A 1 183 ? 20.866 -25.034 -15.581 1.00 39.88 183 ALA A CA 1
ATOM 1531 C C . ALA A 1 183 ? 21.580 -24.416 -16.804 1.00 39.88 183 ALA A C 1
ATOM 1533 O O . ALA A 1 183 ? 22.224 -25.166 -17.523 1.00 39.88 183 ALA A O 1
ATOM 1534 N N . HIS A 1 184 ? 21.487 -23.106 -17.088 1.00 42.47 184 HIS A N 1
ATOM 1535 C CA . HIS A 1 184 ? 22.088 -22.543 -18.322 1.00 42.47 184 HIS A CA 1
ATOM 1536 C C . HIS A 1 184 ? 23.270 -21.579 -18.094 1.00 42.47 184 HIS A C 1
ATOM 1538 O O . HIS A 1 184 ? 23.927 -21.149 -19.038 1.00 42.47 184 HIS A O 1
ATOM 1544 N N . PHE A 1 185 ? 23.581 -21.217 -16.853 1.00 43.84 185 PHE A N 1
ATOM 1545 C CA . PHE A 1 185 ? 24.763 -20.405 -16.562 1.00 43.84 185 PHE A CA 1
ATOM 1546 C C . PHE A 1 185 ? 25.306 -20.854 -15.209 1.00 43.84 185 PHE A C 1
ATOM 1548 O O . PHE A 1 185 ? 25.025 -20.252 -14.171 1.00 43.84 185 PHE A O 1
ATOM 1555 N N . GLU A 1 186 ? 26.013 -21.986 -15.212 1.00 43.16 186 GLU A N 1
ATOM 1556 C CA . GLU A 1 186 ? 26.896 -22.344 -14.108 1.00 43.16 186 GLU A CA 1
ATOM 1557 C C . GLU A 1 186 ? 27.958 -21.251 -14.032 1.00 43.16 186 GLU A C 1
ATOM 1559 O O . GLU A 1 186 ? 28.959 -21.251 -14.746 1.00 43.16 186 GLU A O 1
ATOM 1564 N N . TRP A 1 187 ? 27.701 -20.248 -13.197 1.00 51.81 187 TRP A N 1
ATOM 1565 C CA . TRP A 1 187 ? 28.760 -19.390 -12.710 1.00 51.81 187 TRP A CA 1
ATOM 1566 C C . TRP A 1 187 ? 29.702 -20.323 -11.951 1.00 51.81 187 TRP A C 1
ATOM 1568 O O . TRP A 1 187 ? 29.417 -20.677 -10.808 1.00 51.81 187 TRP A O 1
ATOM 1578 N N . ASN A 1 188 ? 30.770 -20.783 -12.606 1.00 49.31 188 ASN A N 1
ATOM 1579 C CA . ASN A 1 188 ? 31.870 -21.486 -11.958 1.00 49.31 188 ASN A CA 1
ATOM 1580 C C . ASN A 1 188 ? 32.523 -20.502 -10.982 1.00 49.31 188 ASN A C 1
ATOM 1582 O O . ASN A 1 188 ? 33.475 -19.802 -11.315 1.00 49.31 188 ASN A O 1
ATOM 1586 N N . ILE A 1 189 ? 31.947 -20.408 -9.783 1.00 51.69 189 ILE A N 1
ATOM 1587 C CA . ILE A 1 189 ? 32.423 -19.572 -8.675 1.00 51.69 189 ILE A CA 1
ATOM 1588 C C . ILE A 1 189 ? 33.806 -20.061 -8.206 1.00 51.69 189 ILE A C 1
ATOM 1590 O O . ILE A 1 189 ? 34.568 -19.288 -7.637 1.00 51.69 189 ILE A O 1
ATOM 1594 N N . ASP A 1 190 ? 34.169 -21.309 -8.518 1.00 50.38 190 ASP A N 1
ATOM 1595 C CA . ASP A 1 190 ? 35.471 -21.892 -8.189 1.00 50.38 190 ASP A CA 1
ATOM 1596 C C . ASP A 1 190 ? 36.626 -21.405 -9.083 1.00 50.38 190 ASP A C 1
ATOM 1598 O O . ASP A 1 190 ? 37.783 -21.601 -8.724 1.00 50.38 190 ASP A O 1
ATOM 1602 N N . GLY A 1 191 ? 36.346 -20.727 -10.205 1.00 47.69 191 GLY A N 1
ATOM 1603 C CA . GLY A 1 191 ? 37.382 -20.169 -11.088 1.00 47.69 191 GLY A CA 1
ATOM 1604 C C . GLY A 1 191 ? 38.011 -18.855 -10.603 1.00 47.69 191 GLY A C 1
ATOM 1605 O O . GLY A 1 191 ? 39.058 -18.468 -11.110 1.00 47.69 191 GLY A O 1
ATOM 1606 N N . ASP A 1 192 ? 37.402 -18.183 -9.618 1.00 47.19 192 ASP A N 1
ATOM 1607 C CA . ASP A 1 192 ? 37.872 -16.887 -9.097 1.00 47.19 192 ASP A CA 1
ATOM 1608 C C . ASP A 1 192 ? 38.862 -17.036 -7.914 1.00 47.19 192 ASP A C 1
ATOM 1610 O O . ASP A 1 192 ? 39.380 -16.035 -7.421 1.00 47.19 192 ASP A O 1
ATOM 1614 N N . ARG A 1 193 ? 39.165 -18.264 -7.452 1.00 47.50 193 ARG A N 1
ATOM 1615 C CA . ARG A 1 193 ? 40.052 -18.492 -6.288 1.00 47.50 193 ARG A CA 1
ATOM 1616 C C . ARG A 1 193 ? 41.527 -18.162 -6.575 1.00 47.50 193 ARG A C 1
ATOM 1618 O O . ARG A 1 193 ? 42.219 -17.682 -5.685 1.00 47.50 193 ARG A O 1
ATOM 1625 N N . ASP A 1 194 ? 41.983 -18.348 -7.813 1.00 48.12 194 ASP A N 1
ATOM 1626 C CA . ASP A 1 194 ? 43.399 -18.174 -8.187 1.00 48.12 194 ASP A CA 1
ATOM 1627 C C . ASP A 1 194 ? 43.796 -16.712 -8.471 1.00 48.12 194 ASP A C 1
ATOM 1629 O O . ASP A 1 194 ? 44.985 -16.382 -8.508 1.00 48.12 194 ASP A O 1
ATOM 1633 N N . VAL A 1 195 ? 42.817 -15.822 -8.680 1.00 49.81 195 VAL A N 1
ATOM 1634 C CA . VAL A 1 195 ? 43.062 -14.383 -8.892 1.00 49.81 195 VAL A CA 1
ATOM 1635 C C . VAL A 1 195 ? 43.193 -13.662 -7.545 1.00 49.81 195 VAL A C 1
ATOM 1637 O O . VAL A 1 195 ? 44.057 -12.802 -7.390 1.00 49.81 195 VAL A O 1
ATOM 1640 N N . ASP A 1 196 ? 42.415 -14.086 -6.544 1.00 52.75 196 ASP A N 1
ATOM 1641 C CA . ASP A 1 196 ? 42.329 -13.438 -5.229 1.00 52.75 196 ASP A CA 1
ATOM 1642 C C . ASP A 1 196 ? 43.623 -13.594 -4.403 1.00 52.75 196 ASP A C 1
ATOM 1644 O O . ASP A 1 196 ? 44.033 -12.657 -3.726 1.00 52.75 196 ASP A O 1
ATOM 1648 N N . GLU A 1 197 ? 44.349 -14.718 -4.504 1.00 50.22 197 GLU A N 1
ATOM 1649 C CA . GLU A 1 197 ? 45.627 -14.888 -3.782 1.00 50.22 197 GLU A CA 1
ATOM 1650 C C . GLU A 1 197 ? 46.757 -14.013 -4.348 1.00 50.22 197 GLU A C 1
ATOM 1652 O O . GLU A 1 197 ? 47.588 -13.502 -3.593 1.00 50.22 197 GLU A O 1
ATOM 1657 N N . LYS A 1 198 ? 46.791 -13.789 -5.668 1.00 48.91 198 LYS A N 1
ATOM 1658 C CA . LYS A 1 198 ? 47.817 -12.940 -6.296 1.00 48.91 198 LYS A CA 1
ATOM 1659 C C . LYS A 1 198 ? 47.541 -11.456 -6.076 1.00 48.91 198 LYS A C 1
ATOM 1661 O O . LYS A 1 198 ? 48.484 -10.709 -5.811 1.00 48.91 198 LYS A O 1
ATOM 1666 N N . GLU A 1 199 ? 46.274 -11.049 -6.127 1.00 50.56 199 GLU A N 1
ATOM 1667 C CA . GLU A 1 199 ? 45.852 -9.681 -5.820 1.00 50.56 199 GLU A CA 1
ATOM 1668 C C . GLU A 1 199 ? 46.023 -9.383 -4.317 1.00 50.56 199 GLU A C 1
ATOM 1670 O O . GLU A 1 199 ? 46.571 -8.344 -3.964 1.00 50.56 199 GLU A O 1
ATOM 1675 N N . ALA A 1 200 ? 45.685 -10.321 -3.418 1.00 51.00 200 ALA A N 1
ATOM 1676 C CA . ALA A 1 200 ? 45.843 -10.147 -1.969 1.00 51.00 200 ALA A CA 1
ATOM 1677 C C . ALA A 1 200 ? 47.311 -10.022 -1.527 1.00 51.00 200 ALA A C 1
ATOM 1679 O O . ALA A 1 200 ? 47.620 -9.209 -0.654 1.00 51.00 200 ALA A O 1
ATOM 1680 N N . ILE A 1 201 ? 48.234 -10.771 -2.145 1.00 50.75 201 ILE A N 1
ATOM 1681 C CA . ILE A 1 201 ? 49.680 -10.628 -1.890 1.00 50.75 201 ILE A CA 1
ATOM 1682 C C . ILE A 1 201 ? 50.197 -9.279 -2.418 1.00 50.75 201 ILE A C 1
ATOM 1684 O O . ILE A 1 201 ? 51.054 -8.659 -1.784 1.00 50.75 201 ILE A O 1
ATOM 1688 N N . HIS A 1 202 ? 49.656 -8.787 -3.538 1.00 46.66 202 HIS A N 1
ATOM 1689 C CA . HIS A 1 202 ? 50.011 -7.479 -4.092 1.00 46.66 202 HIS A CA 1
ATOM 1690 C C . HIS A 1 202 ? 49.467 -6.319 -3.238 1.00 46.66 202 HIS A C 1
ATOM 1692 O O . HIS A 1 202 ? 50.194 -5.361 -2.975 1.00 46.66 202 HIS A O 1
ATOM 1698 N N . GLN A 1 203 ? 48.241 -6.440 -2.718 1.00 48.94 203 GLN A N 1
ATOM 1699 C CA . GLN A 1 203 ? 47.628 -5.464 -1.812 1.00 48.94 203 GLN A CA 1
ATOM 1700 C C . GLN A 1 203 ? 48.319 -5.433 -0.435 1.00 48.94 203 GLN A C 1
ATOM 1702 O O . GLN A 1 203 ? 48.579 -4.353 0.092 1.00 48.94 203 GLN A O 1
ATOM 1707 N N . MET A 1 204 ? 48.711 -6.589 0.126 1.00 43.78 204 MET A N 1
ATOM 1708 C CA . MET A 1 204 ? 49.448 -6.652 1.404 1.00 43.78 204 MET A CA 1
ATOM 1709 C C . MET A 1 204 ? 50.820 -5.966 1.349 1.00 43.78 204 MET A C 1
ATOM 1711 O O . MET A 1 204 ? 51.292 -5.458 2.366 1.00 43.78 204 MET A O 1
ATOM 1715 N N . LEU A 1 205 ? 51.473 -5.948 0.183 1.00 45.50 205 LEU A N 1
ATOM 1716 C CA . LEU A 1 205 ? 52.758 -5.268 -0.007 1.00 45.50 205 LEU A CA 1
ATOM 1717 C C . LEU A 1 205 ? 52.617 -3.742 -0.144 1.00 45.50 205 LEU A C 1
ATOM 1719 O O . LEU A 1 205 ? 53.604 -3.031 0.045 1.00 45.50 205 LEU A O 1
ATOM 1723 N N . LEU A 1 206 ? 51.411 -3.238 -0.425 1.00 47.94 206 LEU A N 1
ATOM 1724 C CA . LEU A 1 206 ? 51.119 -1.810 -0.596 1.00 47.94 206 LEU A CA 1
ATOM 1725 C C . LEU A 1 206 ? 50.535 -1.151 0.671 1.00 47.94 206 LEU A C 1
ATOM 1727 O O . LEU A 1 206 ? 50.760 0.040 0.878 1.00 47.94 206 LEU A O 1
ATOM 1731 N N . ASP A 1 207 ? 49.889 -1.912 1.563 1.00 38.81 207 ASP A N 1
ATOM 1732 C CA . ASP A 1 207 ? 49.198 -1.381 2.757 1.00 38.81 207 ASP A CA 1
ATOM 1733 C C . ASP A 1 207 ? 50.070 -1.232 4.025 1.00 38.81 207 ASP A C 1
ATOM 1735 O O . ASP A 1 207 ? 49.590 -0.789 5.069 1.00 38.81 207 ASP A O 1
ATOM 1739 N N . ASN A 1 208 ? 51.379 -1.503 3.957 1.00 37.16 208 ASN A N 1
ATOM 1740 C CA . ASN A 1 208 ? 52.313 -1.183 5.054 1.00 37.16 208 ASN A CA 1
ATOM 1741 C C . ASN A 1 208 ? 52.773 0.288 5.073 1.00 37.16 208 ASN A C 1
ATOM 1743 O O . ASN A 1 208 ? 53.704 0.642 5.801 1.00 37.16 208 ASN A O 1
ATOM 1747 N N . SER A 1 209 ? 52.119 1.170 4.314 1.00 41.31 209 SER A N 1
ATOM 1748 C CA . SER A 1 209 ? 52.338 2.608 4.411 1.00 41.31 209 SER A CA 1
ATOM 1749 C C . SER A 1 209 ? 51.015 3.349 4.571 1.00 41.31 209 SER A C 1
ATOM 1751 O O . SER A 1 209 ? 50.138 3.295 3.717 1.00 41.31 209 SER A O 1
ATOM 1753 N N . THR A 1 210 ? 50.939 4.119 5.656 1.00 34.41 210 THR A N 1
ATOM 1754 C CA . THR A 1 210 ? 49.939 5.144 6.009 1.00 34.41 210 THR A CA 1
ATOM 1755 C C . THR A 1 210 ? 48.613 4.720 6.670 1.00 34.41 210 THR A C 1
ATOM 1757 O O . THR A 1 210 ? 47.632 4.317 6.061 1.00 34.41 210 THR A O 1
ATOM 1760 N N . HIS A 1 211 ? 48.616 4.953 7.985 1.00 30.23 211 HIS A N 1
ATOM 1761 C CA . HIS A 1 211 ? 47.537 4.968 8.970 1.00 30.23 211 HIS A CA 1
ATOM 1762 C C . HIS A 1 211 ? 46.401 5.987 8.688 1.00 30.23 211 HIS A C 1
ATOM 1764 O O . HIS A 1 211 ? 46.675 7.119 8.307 1.00 30.23 211 HIS A O 1
ATOM 1770 N N . LEU A 1 212 ? 45.176 5.591 9.083 1.00 30.98 212 LEU A N 1
ATOM 1771 C CA . LEU A 1 212 ? 44.061 6.357 9.693 1.00 30.98 212 LEU A CA 1
ATOM 1772 C C . LEU A 1 212 ? 43.540 7.655 9.032 1.00 30.98 212 LEU A C 1
ATOM 1774 O O . LEU A 1 212 ? 44.237 8.659 8.979 1.00 30.98 212 LEU A O 1
ATOM 1778 N N . VAL A 1 213 ? 42.224 7.692 8.758 1.00 29.16 213 VAL A N 1
ATOM 1779 C CA . VAL A 1 213 ? 41.209 8.525 9.462 1.00 29.16 213 VAL A CA 1
ATOM 1780 C C . VAL A 1 213 ? 39.807 8.271 8.867 1.00 29.16 213 VAL A C 1
ATOM 1782 O O . VAL A 1 213 ? 39.606 8.272 7.657 1.00 29.16 213 VAL A O 1
ATOM 1785 N N . GLU A 1 214 ? 38.820 8.066 9.744 1.00 36.53 214 GLU A N 1
ATOM 1786 C CA . GLU A 1 214 ? 37.382 8.012 9.442 1.00 36.53 214 GLU A CA 1
ATOM 1787 C C . GLU A 1 214 ? 36.826 9.355 8.923 1.00 36.53 214 GLU A C 1
ATOM 1789 O O . GLU A 1 214 ? 37.076 10.390 9.540 1.00 36.53 214 GLU A O 1
ATOM 1794 N N . ARG A 1 215 ? 35.920 9.331 7.928 1.00 28.48 215 ARG A N 1
ATOM 1795 C CA . ARG A 1 215 ? 34.536 9.864 8.041 1.00 28.48 215 ARG A CA 1
ATOM 1796 C C . ARG A 1 215 ? 33.765 9.853 6.716 1.00 28.48 215 ARG A C 1
ATOM 1798 O O . ARG A 1 215 ? 34.126 10.505 5.751 1.00 28.48 215 ARG A O 1
ATOM 1805 N N . ARG A 1 216 ? 32.615 9.176 6.776 1.00 40.47 216 ARG A N 1
ATOM 1806 C CA . ARG A 1 216 ? 31.283 9.537 6.255 1.00 40.47 216 ARG A CA 1
ATOM 1807 C C . ARG A 1 216 ? 31.198 10.805 5.376 1.00 40.47 216 ARG A C 1
ATOM 1809 O O . ARG A 1 216 ? 31.063 11.897 5.916 1.00 40.47 216 ARG A O 1
ATOM 1816 N N . GLU A 1 217 ? 31.043 10.616 4.065 1.00 31.48 217 GLU A N 1
ATOM 1817 C CA . GLU A 1 217 ? 30.360 11.562 3.170 1.00 31.48 217 GLU A CA 1
ATOM 1818 C C . GLU A 1 217 ? 29.444 10.815 2.186 1.00 31.48 217 GLU A C 1
ATOM 1820 O O . GLU A 1 217 ? 29.812 9.822 1.566 1.00 31.48 217 GLU A O 1
ATOM 1825 N N . TRP A 1 218 ? 28.205 11.291 2.101 1.00 42.06 218 TRP A N 1
ATOM 1826 C CA . TRP A 1 218 ? 27.143 10.843 1.204 1.00 42.06 218 TRP A CA 1
ATOM 1827 C C . TRP A 1 218 ? 27.434 11.447 -0.179 1.00 42.06 218 TRP A C 1
ATOM 1829 O O . TRP A 1 218 ? 27.435 12.671 -0.308 1.00 42.06 218 TRP A O 1
ATOM 1839 N N . SER A 1 219 ? 27.736 10.636 -1.200 1.00 36.94 219 SER A N 1
ATOM 1840 C CA . SER A 1 219 ? 28.209 11.148 -2.497 1.00 36.94 219 SER A CA 1
ATOM 1841 C C . SER A 1 219 ? 27.670 10.341 -3.683 1.00 36.94 219 SER A C 1
ATOM 1843 O O . SER A 1 219 ? 27.867 9.137 -3.739 1.00 36.94 219 SER A O 1
ATOM 1845 N N . LYS A 1 220 ? 26.979 11.040 -4.599 1.00 40.69 220 LYS A N 1
ATOM 1846 C CA . LYS A 1 220 ? 26.949 10.949 -6.084 1.00 40.69 220 LYS A CA 1
ATOM 1847 C C . LYS A 1 220 ? 26.892 9.593 -6.829 1.00 40.69 220 LYS A C 1
ATOM 1849 O O . LYS A 1 220 ? 26.835 9.620 -8.057 1.00 40.69 220 LYS A O 1
ATOM 1854 N N . ASP A 1 221 ? 26.854 8.443 -6.166 1.00 39.72 221 ASP A N 1
ATOM 1855 C CA . ASP A 1 221 ? 26.904 7.126 -6.822 1.00 39.72 221 ASP A CA 1
ATOM 1856 C C . ASP A 1 221 ? 25.525 6.495 -7.104 1.00 39.72 221 ASP A C 1
ATOM 1858 O O . ASP A 1 221 ? 25.428 5.594 -7.941 1.00 39.72 221 ASP A O 1
ATOM 1862 N N . ASP A 1 222 ? 24.440 7.035 -6.534 1.00 43.16 222 ASP A N 1
ATOM 1863 C CA . ASP A 1 222 ? 23.069 6.559 -6.795 1.00 43.16 222 ASP A CA 1
ATOM 1864 C C . ASP A 1 222 ? 22.663 6.705 -8.281 1.00 43.16 222 ASP A C 1
ATOM 1866 O O . ASP A 1 222 ? 21.950 5.856 -8.823 1.00 43.16 222 ASP A O 1
ATOM 1870 N N . ASP A 1 223 ? 23.177 7.723 -8.985 1.00 44.16 223 ASP A N 1
ATOM 1871 C CA . ASP A 1 223 ? 22.885 7.958 -10.409 1.00 44.16 223 ASP A CA 1
ATOM 1872 C C . ASP A 1 223 ? 23.573 6.933 -11.330 1.00 44.16 223 ASP A C 1
ATOM 1874 O O . ASP A 1 223 ? 23.024 6.541 -12.367 1.00 44.16 223 ASP A O 1
ATOM 1878 N N . LYS A 1 224 ? 24.765 6.450 -10.946 1.00 44.03 224 LYS A N 1
ATOM 1879 C CA . LYS A 1 224 ? 25.485 5.403 -11.689 1.00 44.03 224 LYS A CA 1
ATOM 1880 C C . LYS A 1 224 ? 24.823 4.047 -11.487 1.00 44.03 224 LYS A C 1
ATOM 1882 O O . LYS A 1 224 ? 24.665 3.296 -12.450 1.00 44.03 224 LYS A O 1
ATOM 1887 N N . GLU A 1 225 ? 24.383 3.748 -10.266 1.00 43.62 225 GLU A N 1
ATOM 1888 C CA . GLU A 1 225 ? 23.684 2.498 -9.969 1.00 43.62 225 GLU A CA 1
ATOM 1889 C C . GLU A 1 225 ? 22.310 2.456 -10.663 1.00 43.62 225 GLU A C 1
ATOM 1891 O O . GLU A 1 225 ? 21.918 1.422 -11.214 1.00 43.62 225 GLU A O 1
ATOM 1896 N N . GLU A 1 226 ? 21.605 3.590 -10.759 1.00 47.88 226 GLU A N 1
ATOM 1897 C CA . GLU A 1 226 ? 20.360 3.670 -11.527 1.00 47.88 226 GLU A CA 1
ATOM 1898 C C . GLU A 1 226 ? 20.590 3.514 -13.043 1.00 47.88 226 GLU A C 1
ATOM 1900 O O . GLU A 1 226 ? 19.793 2.853 -13.721 1.00 47.88 226 GLU A O 1
ATOM 1905 N N . ALA A 1 227 ? 21.690 4.053 -13.581 1.00 46.16 227 ALA A N 1
ATOM 1906 C CA . ALA A 1 227 ? 22.078 3.885 -14.982 1.00 46.16 227 ALA A CA 1
ATOM 1907 C C . ALA A 1 227 ? 22.404 2.420 -15.319 1.00 46.16 227 ALA A C 1
ATOM 1909 O O . ALA A 1 227 ? 21.870 1.881 -16.292 1.00 46.16 227 ALA A O 1
ATOM 1910 N N . ILE A 1 228 ? 23.180 1.741 -14.469 1.00 47.09 228 ILE A N 1
ATOM 1911 C CA . ILE A 1 228 ? 23.513 0.314 -14.613 1.00 47.09 228 ILE A CA 1
ATOM 1912 C C . ILE A 1 228 ? 22.239 -0.546 -14.544 1.00 47.09 228 ILE A C 1
ATOM 1914 O O . ILE A 1 228 ? 22.038 -1.447 -15.359 1.00 47.09 228 ILE A O 1
ATOM 1918 N N . GLN A 1 229 ? 21.302 -0.221 -13.648 1.00 49.94 229 GLN A N 1
ATOM 1919 C CA . GLN A 1 229 ? 20.022 -0.933 -13.533 1.00 49.94 229 GLN A CA 1
ATOM 1920 C C . GLN A 1 229 ? 19.084 -0.714 -14.731 1.00 49.94 229 GLN A C 1
ATOM 1922 O O . GLN A 1 229 ? 18.403 -1.651 -15.163 1.00 49.94 229 GLN A O 1
ATOM 1927 N N . ARG A 1 230 ? 19.022 0.509 -15.278 1.00 53.66 230 ARG A N 1
ATOM 1928 C CA . ARG A 1 230 ? 18.271 0.802 -16.516 1.00 53.66 230 ARG A CA 1
ATOM 1929 C C . ARG A 1 230 ? 18.841 0.024 -17.689 1.00 53.66 230 ARG A C 1
ATOM 1931 O O . ARG A 1 230 ? 18.099 -0.447 -18.551 1.00 53.66 230 ARG A O 1
ATOM 1938 N N . MET A 1 231 ? 20.149 -0.151 -17.683 1.00 47.25 231 MET A N 1
ATOM 1939 C CA . MET A 1 231 ? 20.840 -0.791 -18.768 1.00 47.25 231 MET A CA 1
ATOM 1940 C C . MET A 1 231 ? 20.738 -2.323 -18.722 1.00 47.25 231 MET A C 1
ATOM 1942 O O . MET A 1 231 ? 20.489 -2.954 -19.750 1.00 47.25 231 MET A O 1
ATOM 1946 N N . PHE A 1 232 ? 20.707 -2.905 -17.523 1.00 46.00 232 PHE A N 1
ATOM 1947 C CA . PHE A 1 232 ? 20.346 -4.308 -17.322 1.00 46.00 232 PHE A CA 1
ATOM 1948 C C . PHE A 1 232 ? 18.919 -4.633 -17.825 1.00 46.00 232 PHE A C 1
ATOM 1950 O O . PHE A 1 232 ? 18.662 -5.671 -18.445 1.00 46.00 232 PHE A O 1
ATOM 1957 N N . LEU A 1 233 ? 17.967 -3.711 -17.626 1.00 50.75 233 LEU A N 1
ATOM 1958 C CA . LEU A 1 233 ? 16.605 -3.838 -18.158 1.00 50.75 233 LEU A CA 1
ATOM 1959 C C . LEU A 1 233 ? 16.571 -3.754 -19.697 1.00 50.75 233 LEU A C 1
ATOM 1961 O O . LEU A 1 233 ? 15.815 -4.487 -20.336 1.00 50.75 233 LEU A O 1
ATOM 1965 N N . ALA A 1 234 ? 17.397 -2.897 -20.303 1.00 46.84 234 ALA A N 1
ATOM 1966 C CA . ALA A 1 234 ? 17.494 -2.770 -21.757 1.00 46.84 234 ALA A CA 1
ATOM 1967 C C . ALA A 1 234 ? 18.095 -4.029 -22.409 1.00 46.84 234 ALA A C 1
ATOM 1969 O O . ALA A 1 234 ? 17.519 -4.547 -23.368 1.00 46.84 234 ALA A O 1
ATOM 1970 N N . ILE A 1 235 ? 19.181 -4.572 -21.844 1.00 45.44 235 ILE A N 1
ATOM 1971 C CA . ILE A 1 235 ? 19.832 -5.798 -22.333 1.00 45.44 235 ILE A CA 1
ATOM 1972 C C . ILE A 1 235 ? 18.890 -7.003 -22.208 1.00 45.44 235 ILE A C 1
ATOM 1974 O O . ILE A 1 235 ? 18.690 -7.724 -23.184 1.00 45.44 235 ILE A O 1
ATOM 1978 N N . SER A 1 236 ? 18.242 -7.196 -21.054 1.00 44.78 236 SER A N 1
ATOM 1979 C CA . SER A 1 236 ? 17.301 -8.314 -20.856 1.00 44.78 236 SER A CA 1
ATOM 1980 C C . SER A 1 236 ? 16.081 -8.243 -21.785 1.00 44.78 236 SER A C 1
ATOM 1982 O O . SER A 1 236 ? 15.607 -9.269 -22.270 1.00 44.78 236 SER A O 1
ATOM 1984 N N . THR A 1 237 ? 15.602 -7.037 -22.106 1.00 52.00 237 THR A N 1
ATOM 1985 C CA . THR A 1 237 ? 14.509 -6.845 -23.074 1.00 52.00 237 THR A CA 1
ATOM 1986 C C . THR A 1 237 ? 14.960 -7.125 -24.512 1.00 52.00 237 THR A C 1
ATOM 1988 O O . THR A 1 237 ? 14.181 -7.656 -25.304 1.00 52.00 237 THR A O 1
ATOM 1991 N N . TYR A 1 238 ? 16.203 -6.785 -24.861 1.00 42.19 238 TYR A N 1
ATOM 1992 C CA . TYR A 1 238 ? 16.777 -7.048 -26.182 1.00 42.19 238 TYR A CA 1
ATOM 1993 C C . TYR A 1 238 ? 17.058 -8.542 -26.399 1.00 42.19 238 TYR A C 1
ATOM 1995 O O . TYR A 1 238 ? 16.668 -9.097 -27.426 1.00 42.19 238 TYR A O 1
ATOM 2003 N N . LEU A 1 239 ? 17.647 -9.217 -25.407 1.00 42.19 239 LEU A N 1
ATOM 2004 C CA . LEU A 1 239 ? 17.927 -10.654 -25.459 1.00 42.19 239 LEU A CA 1
ATOM 2005 C C . LEU A 1 239 ? 16.639 -11.490 -25.465 1.00 42.19 239 LEU A C 1
ATOM 2007 O O . LEU A 1 239 ? 16.494 -12.364 -26.316 1.00 42.19 239 LEU A O 1
ATOM 2011 N N . GLY A 1 240 ? 15.643 -11.136 -24.643 1.00 44.41 240 GLY A N 1
ATOM 2012 C CA . GLY A 1 240 ? 14.339 -11.813 -24.652 1.00 44.41 240 GLY A CA 1
ATOM 2013 C C . GLY A 1 240 ? 13.546 -11.642 -25.958 1.00 44.41 240 GLY A C 1
ATOM 2014 O O . GLY A 1 240 ? 12.723 -12.489 -26.294 1.00 44.41 240 GLY A O 1
ATOM 2015 N N . ARG A 1 241 ? 13.790 -10.579 -26.744 1.00 43.41 241 ARG A N 1
ATOM 2016 C CA . ARG A 1 241 ? 13.218 -10.439 -28.101 1.00 43.41 241 ARG A CA 1
ATOM 2017 C C . ARG A 1 241 ? 13.951 -11.285 -29.143 1.00 43.41 241 ARG A C 1
ATOM 2019 O O . ARG A 1 241 ? 13.331 -11.695 -30.122 1.00 43.41 241 ARG A O 1
ATOM 2026 N N . LYS A 1 242 ? 15.244 -11.554 -28.943 1.00 40.38 242 LYS A N 1
ATOM 2027 C CA . LYS A 1 242 ? 16.063 -12.362 -29.858 1.00 40.38 242 LYS A CA 1
ATOM 2028 C C . LYS A 1 242 ? 15.683 -13.847 -29.787 1.00 40.38 242 LYS A C 1
ATOM 2030 O O . LYS A 1 242 ? 15.582 -14.480 -30.833 1.00 40.38 242 LYS A O 1
ATOM 2035 N N . GLU A 1 243 ? 15.349 -14.349 -28.597 1.00 41.75 243 GLU A N 1
ATOM 2036 C CA . GLU A 1 243 ? 14.839 -15.719 -28.394 1.00 41.75 243 GLU A CA 1
ATOM 2037 C C . GLU A 1 243 ? 13.477 -15.954 -29.071 1.00 41.75 243 GLU A C 1
ATOM 2039 O O . GLU A 1 243 ? 13.262 -16.993 -29.691 1.00 41.75 243 GLU A O 1
ATOM 2044 N N . ILE A 1 244 ? 12.572 -14.966 -29.050 1.00 37.50 244 ILE A N 1
ATOM 2045 C CA . ILE A 1 244 ? 11.275 -15.060 -29.750 1.00 37.50 244 ILE A CA 1
ATOM 2046 C C . ILE A 1 244 ? 11.477 -15.064 -31.276 1.00 37.50 244 ILE A C 1
ATOM 2048 O O . ILE A 1 244 ? 10.796 -15.791 -31.992 1.00 37.50 244 ILE A O 1
ATOM 2052 N N . SER A 1 245 ? 12.446 -14.290 -31.776 1.00 39.69 245 SER A N 1
ATOM 2053 C CA . SER A 1 245 ? 12.764 -14.200 -33.206 1.00 39.69 245 SER A CA 1
ATOM 2054 C C . SER A 1 245 ? 13.470 -15.452 -33.753 1.00 39.69 245 SER A C 1
ATOM 2056 O O . SER A 1 245 ? 13.242 -15.821 -34.904 1.00 39.69 245 SER A O 1
ATOM 2058 N N . GLN A 1 246 ? 14.291 -16.130 -32.942 1.00 43.06 246 GLN A N 1
ATOM 2059 C CA . GLN A 1 246 ? 14.924 -17.401 -33.320 1.00 43.06 246 GLN A CA 1
ATOM 2060 C C . GLN A 1 246 ? 13.940 -18.579 -33.286 1.00 43.06 246 GLN A C 1
ATOM 2062 O O . GLN A 1 246 ? 13.965 -19.401 -34.198 1.00 43.06 246 GLN A O 1
ATOM 2067 N N . ASN A 1 247 ? 13.009 -18.614 -32.327 1.00 41.84 247 ASN A N 1
ATOM 2068 C CA . ASN A 1 247 ? 12.006 -19.684 -32.245 1.00 41.84 247 ASN A CA 1
ATOM 2069 C C . ASN A 1 247 ? 10.912 -19.593 -33.327 1.00 41.84 247 ASN A C 1
ATOM 2071 O O . ASN A 1 247 ? 10.255 -20.588 -33.603 1.00 41.84 247 ASN A O 1
ATOM 2075 N N . GLN A 1 248 ? 10.743 -18.441 -33.985 1.00 44.19 248 GLN A N 1
ATOM 2076 C CA . GLN A 1 248 ? 9.850 -18.289 -35.146 1.00 44.19 248 GLN A CA 1
ATOM 2077 C C . GLN A 1 248 ? 10.499 -18.668 -36.491 1.00 44.19 248 GLN A C 1
ATOM 2079 O O . GLN A 1 248 ? 9.824 -18.639 -37.515 1.00 44.19 248 GLN A O 1
ATOM 2084 N N . ARG A 1 249 ? 11.795 -19.016 -36.523 1.00 39.09 249 ARG A N 1
ATOM 2085 C CA . ARG A 1 249 ? 12.515 -19.417 -37.749 1.00 39.09 249 ARG A CA 1
ATOM 2086 C C . ARG A 1 249 ? 12.665 -20.934 -37.935 1.00 39.09 249 ARG A C 1
ATOM 2088 O O . ARG A 1 249 ? 13.311 -21.335 -38.895 1.00 39.09 249 ARG A O 1
ATOM 2095 N N . ILE A 1 250 ? 12.100 -21.756 -37.046 1.00 44.53 250 ILE A N 1
ATOM 2096 C CA . ILE A 1 250 ? 12.242 -23.229 -37.071 1.00 44.53 250 ILE A CA 1
ATOM 2097 C C . ILE A 1 250 ? 10.974 -23.942 -37.597 1.00 44.53 250 ILE A C 1
ATOM 2099 O O . ILE A 1 250 ? 10.961 -25.158 -37.732 1.00 44.53 250 ILE A O 1
ATOM 2103 N N . GLU A 1 251 ? 9.929 -23.214 -37.994 1.00 45.84 251 GLU A N 1
ATOM 2104 C CA . GLU A 1 251 ? 8.791 -23.801 -38.719 1.00 45.84 251 GLU A CA 1
ATOM 2105 C C . GLU A 1 251 ? 8.841 -23.414 -40.201 1.00 45.84 251 GLU A C 1
ATOM 2107 O O . GLU A 1 251 ? 8.252 -22.408 -40.587 1.00 45.84 251 GLU A O 1
ATOM 2112 N N . TYR A 1 252 ? 9.576 -24.196 -40.999 1.00 39.78 252 TYR A N 1
ATOM 2113 C CA . TYR A 1 252 ? 9.309 -24.494 -42.416 1.00 39.78 252 TYR A CA 1
ATOM 2114 C C . TYR A 1 252 ? 9.987 -25.811 -42.797 1.00 39.78 252 TYR A C 1
ATOM 2116 O O . TYR A 1 252 ? 11.191 -25.958 -42.488 1.00 39.78 252 TYR A O 1
#

Secondary structure (DSSP, 8-state):
-----SHHHHHHHHHHHHHHS-HHHHHHHHHHHHHHHHHHHHHHHTS-HHHHHHHHHHHHHHHHHHHHHHHHHHHHHHHHHTTPPPPPPPHHHHHHHHHHHT-SS---SHHHHHHHHHHHHHHHHHS-HHHHHHHHHHHHHHHHHHHHHHHHHHHHTHHHHHHHHHHHHHHHHHHHHTS--TTS----GGGGHHHHHHHHHHHHHHTTS----------S-HHHHHHHHHHHHHHHHHHHHHHHHHHTTS--

InterPro domains:
  IPR009071 High mobility group box domain [PF09011] (7-36)
  IPR009071 High mobility group box domain [PF09011] (83-153)
  IPR009071 High mobility group box domain [PS50118] (85-154)
  IPR009071 High mobility group box domain [SM00398] (84-155)
  IPR036910 High mobility group box domain superfamily [G3DSA:1.10.30.10] (2-36)
  IPR036910 High mobility group box domain superfamily [G3DSA:1.10.30.10] (77-179)
  IPR036910 High mobility group box domain superfamily [SSF47095] (8-38)
  IPR036910 High mobility group box domain superfamily [SSF47095] (71-159)
  IPR050342 High Mobility Group Box (HMGB) [PTHR48112] (43-169)

Organism: Globodera pallida (NCBI:txid36090)

pLDDT: mean 75.68, std 22.24, range [28.48, 97.06]

Foldseek 3Di:
DDPPPCVVVVVVVVVVVVVVDDPVVVVVVVVVVVVLLVVLVVVLVPDALVVVVVLLVVLLVVVLVVLVVVLVVVVVVVCVVLVQQDQDDALLVVQLVVVQVPDPDDDDDPVVVVVSSVVSVVVVVVDDVVVSVVSNVVNVVSNVVNVVSNVVSCVVCVVVVVVSVVVVVVSVVVSVPSVDDCPPDPSPPVVCPVVCVVVVVVVVVVPPDDDDDDDDDDDDCVVVSVVSSVSVVVVVVVVVVVVVVVVVPPDD

Radius of gyration: 29.72 Å; chains: 1; bounding box: 75×51×78 Å

Sequence (252 aa):
MTGKSGGPEILKILSTNWKNLSEDEKQNYSERAKKIGDELRDNFEKLTNRQKKELWDKHVEKRNKLLRLRMKKKLQKFYAETNRPKRPLTSNWVFIKECFELQTKPIKTLAKVNKFVAQMSQRWLQMTDAEKQPYADEMQVNIAAYHKEMAEWKQKYASEIRVWKEEEAKAALKARGTQFTQAHFEWNIDGDRDVDEKEAIHQMLLDNSTHLVERREWSKDDDKEEAIQRMFLAISTYLGRKEISQNQRIEY